Protein AF-A0A086MRF1-F1 (afdb_monomer_lite)

Secondary structure (DSSP, 8-state):
--HHHHHHHHHHHHH---HHHHHHHHHHHT--S-PPPPP--HHHHHHHHHHHHHHHS--TTSPPP--TT-BTTEEEEEEETTEEEEEE-GGGHHHHHHHHS-EEETTEEESSTT-EEEEETTEEEEEEEE-TT-S-EEEE---HHHHHHHHHHHHHTT-EE-S----SS-SS----STT------------S--------------PPPPPPPPGGGG-PPPS---PPP-PPPPPPPPPP---

Radius of gyration: 26.26 Å; chains: 1; bounding box: 92×67×57 Å

Structure (mmCIF, N/CA/C/O backbone):
data_AF-A0A086MRF1-F1
#
_entry.id   AF-A0A086MRF1-F1
#
loop_
_atom_site.group_PDB
_atom_site.id
_atom_site.type_symbol
_atom_site.label_atom_id
_atom_site.label_alt_id
_atom_site.label_comp_id
_atom_site.label_asym_id
_atom_site.label_entity_id
_atom_site.label_seq_id
_atom_site.pdbx_PDB_ins_code
_atom_site.Cartn_x
_atom_site.Cartn_y
_atom_site.Cartn_z
_atom_site.occupancy
_atom_site.B_iso_or_equiv
_atom_site.auth_seq_id
_atom_site.auth_comp_id
_atom_site.auth_asym_id
_atom_site.auth_atom_id
_atom_site.pdbx_PDB_model_num
ATOM 1 N N . MET A 1 1 ? 5.159 -3.705 -35.784 1.00 50.19 1 MET A N 1
ATOM 2 C CA . MET A 1 1 ? 5.068 -3.462 -34.325 1.00 50.19 1 MET A CA 1
ATOM 3 C C . MET A 1 1 ? 6.434 -3.720 -33.701 1.00 50.19 1 MET A C 1
ATOM 5 O O . MET A 1 1 ? 6.966 -4.801 -33.918 1.00 50.19 1 MET A O 1
ATOM 9 N N . SER A 1 2 ? 7.038 -2.737 -33.018 1.00 63.25 2 SER A N 1
ATOM 10 C CA . SER A 1 2 ? 8.351 -2.918 -32.364 1.00 63.25 2 SER A CA 1
ATOM 11 C C . SER A 1 2 ? 8.253 -3.966 -31.247 1.00 63.25 2 SER A C 1
ATOM 13 O O . SER A 1 2 ? 7.239 -4.004 -30.546 1.00 63.25 2 SER A O 1
ATOM 15 N N . ARG A 1 3 ? 9.287 -4.803 -31.071 1.00 60.09 3 ARG A N 1
ATOM 16 C CA . ARG A 1 3 ? 9.350 -5.840 -30.019 1.00 60.09 3 ARG A CA 1
ATOM 17 C C . ARG A 1 3 ? 9.116 -5.258 -28.622 1.00 60.09 3 ARG A C 1
ATOM 19 O O . ARG A 1 3 ? 8.377 -5.858 -27.847 1.00 60.09 3 ARG A O 1
ATOM 26 N N . ASP A 1 4 ? 9.620 -4.052 -28.365 1.00 63.97 4 ASP A N 1
ATOM 27 C CA . ASP A 1 4 ? 9.434 -3.338 -27.094 1.00 63.97 4 ASP A CA 1
ATOM 28 C C . ASP A 1 4 ? 7.955 -3.069 -26.796 1.00 63.97 4 ASP A C 1
ATOM 30 O O . ASP A 1 4 ? 7.505 -3.161 -25.655 1.00 63.97 4 ASP A O 1
ATOM 34 N N . SER A 1 5 ? 7.154 -2.809 -27.835 1.00 76.81 5 SER A N 1
ATOM 35 C CA . SER A 1 5 ? 5.724 -2.553 -27.669 1.00 76.81 5 SER A CA 1
ATOM 36 C C . SER A 1 5 ? 4.969 -3.789 -27.184 1.00 76.81 5 SER A C 1
ATOM 38 O O . SER A 1 5 ? 3.979 -3.625 -26.477 1.00 76.81 5 SER A O 1
ATOM 40 N N . ASN A 1 6 ? 5.408 -5.000 -27.544 1.00 85.12 6 ASN A N 1
ATOM 41 C CA . ASN A 1 6 ? 4.728 -6.226 -27.129 1.00 85.12 6 ASN A CA 1
ATOM 42 C C . ASN A 1 6 ? 5.042 -6.567 -25.665 1.00 85.12 6 ASN A C 1
ATOM 44 O O . ASN A 1 6 ? 4.135 -6.841 -24.890 1.00 85.12 6 ASN A O 1
ATOM 48 N N . THR A 1 7 ? 6.305 -6.440 -25.246 1.00 85.19 7 THR A N 1
ATOM 49 C CA . THR A 1 7 ? 6.703 -6.659 -23.845 1.00 85.19 7 THR A CA 1
ATOM 50 C C . THR A 1 7 ? 5.975 -5.705 -22.887 1.00 85.19 7 THR A C 1
ATOM 52 O O . THR A 1 7 ? 5.463 -6.126 -21.851 1.00 85.19 7 THR A O 1
ATOM 55 N N . ILE A 1 8 ? 5.865 -4.425 -23.259 1.00 87.12 8 ILE A N 1
ATOM 56 C CA . ILE A 1 8 ? 5.137 -3.419 -22.471 1.00 87.12 8 ILE A CA 1
ATOM 57 C C . ILE A 1 8 ? 3.650 -3.778 -22.357 1.00 87.12 8 ILE A C 1
ATOM 59 O O . ILE A 1 8 ? 3.074 -3.635 -21.280 1.00 87.12 8 ILE A O 1
ATOM 63 N N . LEU A 1 9 ? 3.032 -4.247 -23.449 1.00 87.88 9 LEU A N 1
ATOM 64 C CA . LEU A 1 9 ? 1.627 -4.668 -23.450 1.00 87.88 9 LEU A CA 1
ATOM 65 C C . LEU A 1 9 ? 1.402 -5.903 -22.577 1.00 87.88 9 LEU A C 1
ATOM 67 O O . LEU A 1 9 ? 0.464 -5.905 -21.789 1.00 87.88 9 LEU A O 1
ATOM 71 N N . LEU A 1 10 ? 2.276 -6.908 -22.666 1.00 86.69 10 LEU A N 1
ATOM 72 C CA . LEU A 1 10 ? 2.186 -8.117 -21.844 1.00 86.69 10 LEU A CA 1
ATOM 73 C C . LEU A 1 10 ? 2.274 -7.790 -20.353 1.00 86.69 10 LEU A C 1
ATOM 75 O O . LEU A 1 10 ? 1.453 -8.262 -19.571 1.00 86.69 10 LEU A O 1
ATOM 79 N N . ARG A 1 11 ? 3.224 -6.934 -19.955 1.00 87.44 11 ARG A N 1
ATOM 80 C CA . ARG A 1 11 ? 3.323 -6.487 -18.561 1.00 87.44 11 ARG A CA 1
ATOM 81 C C . ARG A 1 11 ? 2.070 -5.736 -18.130 1.00 87.44 11 ARG A C 1
ATOM 83 O O . ARG A 1 11 ? 1.531 -6.053 -17.081 1.00 87.44 11 ARG A O 1
ATOM 90 N N . GLN A 1 12 ? 1.588 -4.797 -18.944 1.00 88.88 12 GLN A N 1
ATOM 91 C CA . GLN A 1 12 ? 0.358 -4.058 -18.659 1.00 88.88 12 GLN A CA 1
ATOM 92 C C . GLN A 1 12 ? -0.846 -4.992 -18.467 1.00 88.88 12 GLN A C 1
ATOM 94 O O . GLN A 1 12 ? -1.629 -4.787 -17.546 1.00 88.88 12 GLN A O 1
ATOM 99 N N . GLN A 1 13 ? -0.996 -6.009 -19.316 1.00 87.25 13 GLN A N 1
ATOM 100 C CA . GLN A 1 13 ? -2.080 -6.990 -19.202 1.00 87.25 13 GLN A CA 1
ATOM 101 C C . GLN A 1 13 ? -1.943 -7.855 -17.945 1.00 87.25 13 GLN A C 1
ATOM 103 O O . GLN A 1 13 ? -2.946 -8.169 -17.315 1.00 87.25 13 GLN A O 1
ATOM 108 N N . TYR A 1 14 ? -0.713 -8.209 -17.569 1.00 85.19 14 TYR A N 1
ATOM 109 C CA . TYR A 1 14 ? -0.439 -9.037 -16.398 1.00 85.19 14 TYR A CA 1
ATOM 110 C C . TYR A 1 14 ? -0.596 -8.278 -15.071 1.00 85.19 14 TYR A C 1
ATOM 112 O O . TYR A 1 14 ? -1.163 -8.808 -14.123 1.00 85.19 14 TYR A O 1
ATOM 120 N N . THR A 1 15 ? -0.095 -7.041 -14.987 1.00 85.88 15 THR A N 1
ATOM 121 C CA . THR A 1 15 ? -0.061 -6.265 -13.735 1.00 85.88 15 THR A CA 1
ATOM 122 C C . THR A 1 15 ? -1.203 -5.263 -13.598 1.00 85.88 15 THR A C 1
ATOM 124 O O . THR A 1 15 ? -1.436 -4.760 -12.502 1.00 85.88 15 THR A O 1
ATOM 127 N N . GLY A 1 16 ? -1.895 -4.919 -14.687 1.00 84.69 16 GLY A N 1
ATOM 128 C CA . GLY A 1 16 ? -2.918 -3.867 -14.708 1.00 84.69 16 GLY A CA 1
ATOM 129 C C . GLY A 1 16 ? -2.360 -2.440 -14.602 1.00 84.69 16 GLY A C 1
ATOM 130 O O . GLY A 1 16 ? -3.120 -1.487 -14.427 1.00 84.69 16 GLY A O 1
ATOM 131 N N . GLU A 1 17 ? -1.037 -2.251 -14.685 1.00 87.75 17 GLU A N 1
ATOM 132 C CA . GLU A 1 17 ? -0.431 -0.922 -14.552 1.00 87.75 17 GLU A CA 1
ATOM 133 C C . GLU A 1 17 ? -0.563 -0.057 -15.819 1.00 87.75 17 GLU A C 1
ATOM 135 O O . GLU A 1 17 ? -0.685 -0.576 -16.931 1.00 87.75 17 GLU A O 1
ATOM 140 N N . PRO A 1 18 ? -0.472 1.282 -15.711 1.00 87.62 18 PRO A N 1
ATOM 141 C CA . PRO A 1 18 ? -0.469 2.150 -16.884 1.00 87.62 18 PRO A CA 1
ATOM 142 C C . PRO A 1 18 ? 0.715 1.866 -17.820 1.00 87.62 18 PRO A C 1
ATOM 144 O O . PRO A 1 18 ? 1.853 1.728 -17.371 1.00 87.62 18 PRO A O 1
ATOM 147 N N . ARG A 1 19 ? 0.490 1.915 -19.141 1.00 88.69 19 ARG A N 1
ATOM 148 C CA . ARG A 1 19 ? 1.527 1.689 -20.173 1.00 88.69 19 ARG A CA 1
ATOM 149 C C . ARG A 1 19 ? 2.820 2.482 -19.938 1.00 88.69 19 ARG A C 1
ATOM 151 O O . ARG A 1 19 ? 3.913 1.967 -20.155 1.00 88.69 19 ARG A O 1
ATOM 158 N N . GLN A 1 20 ? 2.706 3.737 -19.499 1.00 88.31 20 GLN A N 1
ATOM 159 C CA . GLN A 1 20 ? 3.862 4.594 -19.210 1.00 88.31 20 GLN A CA 1
ATOM 160 C C . GLN A 1 20 ? 4.711 4.060 -18.047 1.00 88.31 20 GLN A C 1
ATOM 162 O O . GLN A 1 20 ? 5.934 4.171 -18.091 1.00 88.31 20 GLN A O 1
ATOM 167 N N . ALA A 1 21 ? 4.082 3.460 -17.033 1.00 87.00 21 ALA A N 1
ATOM 168 C CA . ALA A 1 21 ? 4.778 2.843 -15.910 1.00 87.00 21 ALA A CA 1
ATOM 169 C C . ALA A 1 21 ? 5.519 1.573 -16.346 1.00 87.00 21 ALA A C 1
ATOM 171 O O . ALA A 1 21 ? 6.703 1.437 -16.041 1.00 87.00 21 ALA A O 1
ATOM 172 N N . ALA A 1 22 ? 4.871 0.726 -17.153 1.00 87.12 22 ALA A N 1
ATOM 173 C CA . ALA A 1 22 ? 5.497 -0.458 -17.741 1.00 87.12 22 ALA A CA 1
ATOM 174 C C . ALA A 1 22 ? 6.704 -0.092 -18.616 1.00 87.12 22 ALA A C 1
ATOM 176 O O . ALA A 1 22 ? 7.776 -0.680 -18.491 1.00 87.12 22 ALA A O 1
ATOM 177 N N . HIS A 1 23 ? 6.571 0.933 -19.459 1.00 88.75 23 HIS A N 1
ATOM 178 C CA . HIS A 1 23 ? 7.683 1.434 -20.263 1.00 88.75 23 HIS A CA 1
ATOM 179 C C . HIS A 1 23 ? 8.831 1.982 -19.398 1.00 88.75 23 HIS A C 1
ATOM 181 O O . HIS A 1 23 ? 9.985 1.607 -19.600 1.00 88.75 23 HIS A O 1
ATOM 187 N N . ALA A 1 24 ? 8.522 2.822 -18.402 1.00 86.19 24 ALA A N 1
ATOM 188 C CA . ALA A 1 24 ? 9.524 3.378 -17.493 1.00 86.19 24 ALA A CA 1
ATOM 189 C C . ALA A 1 24 ? 10.258 2.289 -16.695 1.00 86.19 24 ALA A C 1
ATOM 191 O O . ALA A 1 24 ? 11.453 2.426 -16.437 1.00 86.19 24 ALA A O 1
ATOM 192 N N . PHE A 1 25 ? 9.567 1.201 -16.339 1.00 86.44 25 PHE A N 1
ATOM 193 C CA . PHE A 1 25 ? 10.164 0.040 -15.688 1.00 86.44 25 PHE A CA 1
ATOM 194 C C . PHE A 1 25 ? 11.256 -0.601 -16.560 1.00 86.44 25 PHE A C 1
ATOM 196 O O . PHE A 1 25 ? 12.402 -0.721 -16.121 1.00 86.44 25 PHE A O 1
ATOM 203 N N . TYR A 1 26 ? 10.927 -0.954 -17.809 1.00 87.06 26 TYR A N 1
ATOM 204 C CA . TYR A 1 26 ? 11.878 -1.575 -18.740 1.00 87.06 26 TYR A CA 1
ATOM 205 C C . T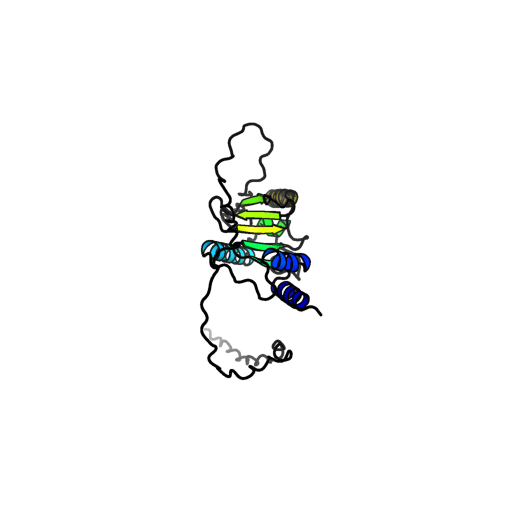YR A 1 26 ? 13.070 -0.656 -19.033 1.00 87.06 26 TYR A C 1
ATOM 207 O O . TYR A 1 26 ? 14.223 -1.088 -18.948 1.00 87.06 26 TYR A O 1
ATOM 215 N N . GLN A 1 27 ? 12.808 0.636 -19.261 1.00 86.69 27 GLN A N 1
ATOM 216 C CA . GLN A 1 27 ? 13.858 1.634 -19.473 1.00 86.69 27 GLN A CA 1
ATOM 217 C C . GLN A 1 27 ? 14.804 1.762 -18.275 1.00 86.69 27 GLN A C 1
ATOM 219 O O . GLN A 1 27 ? 16.021 1.747 -18.448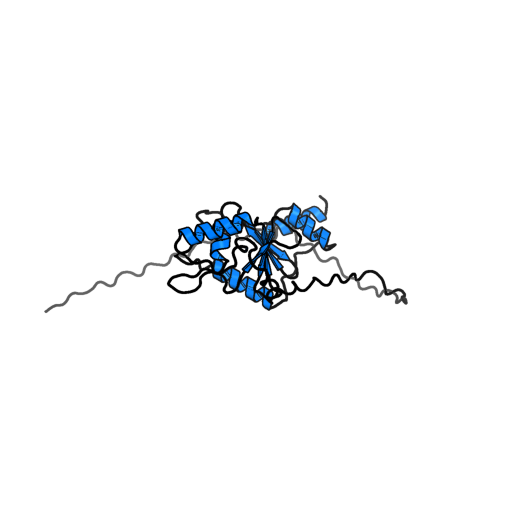 1.00 86.69 27 GLN A O 1
ATOM 224 N N . ALA A 1 28 ? 14.269 1.853 -17.053 1.00 83.88 28 ALA A N 1
ATOM 225 C CA . ALA A 1 28 ? 15.077 2.028 -15.846 1.00 83.88 28 ALA A CA 1
ATOM 226 C C . ALA A 1 28 ? 15.987 0.826 -15.540 1.00 83.88 28 ALA A C 1
ATOM 228 O O . ALA A 1 28 ? 16.946 0.966 -14.779 1.00 83.88 28 ALA A O 1
ATOM 229 N N . ARG A 1 29 ? 15.687 -0.348 -16.108 1.00 81.62 29 ARG A N 1
ATOM 230 C CA . ARG A 1 29 ? 16.430 -1.594 -15.873 1.00 81.62 29 ARG A CA 1
ATOM 231 C C . ARG A 1 29 ? 17.224 -2.082 -17.076 1.00 81.62 29 ARG A C 1
ATOM 233 O O . ARG A 1 29 ? 17.886 -3.107 -16.962 1.00 81.62 29 ARG A O 1
ATOM 240 N N . GLY A 1 30 ? 17.188 -1.356 -18.196 1.00 82.75 30 GLY A N 1
ATOM 241 C CA . GLY A 1 30 ? 17.829 -1.797 -19.437 1.00 82.75 30 GLY A CA 1
ATOM 242 C C . GLY A 1 30 ? 17.314 -3.162 -19.903 1.00 82.75 30 GLY A C 1
ATOM 243 O O . GLY A 1 30 ? 18.056 -3.928 -20.511 1.00 82.75 30 GLY A O 1
ATOM 244 N N . LEU A 1 31 ? 16.065 -3.489 -19.556 1.00 80.19 31 LEU A N 1
ATOM 245 C CA . LEU A 1 31 ? 15.411 -4.738 -19.921 1.00 80.19 31 LEU A CA 1
ATOM 246 C C . LEU A 1 31 ? 14.597 -4.506 -21.192 1.00 80.19 31 LEU A C 1
ATOM 248 O O . LEU A 1 31 ? 13.874 -3.520 -21.296 1.00 80.19 31 LEU A O 1
ATOM 252 N N . TYR A 1 32 ? 14.678 -5.442 -22.132 1.00 72.12 32 TYR A N 1
ATOM 253 C CA . TYR A 1 32 ? 13.954 -5.373 -23.409 1.00 72.12 32 TYR A CA 1
ATOM 254 C C . TYR A 1 32 ? 12.863 -6.458 -23.524 1.00 72.12 32 TYR A C 1
ATOM 256 O O . TYR A 1 32 ? 11.987 -6.398 -24.388 1.00 72.12 32 TYR A O 1
ATOM 264 N N . PHE A 1 33 ? 12.897 -7.465 -22.643 1.00 71.25 33 PHE A N 1
ATOM 265 C CA . PHE A 1 33 ? 11.962 -8.590 -22.607 1.00 71.25 33 PHE A CA 1
ATOM 266 C C . PHE A 1 33 ? 11.867 -9.196 -21.196 1.00 71.25 33 PHE A C 1
ATOM 268 O O . PHE A 1 33 ? 12.757 -8.990 -20.372 1.00 71.25 33 PHE A O 1
ATOM 275 N N . GLY A 1 34 ? 10.805 -9.970 -20.948 1.00 69.19 34 GLY A N 1
ATOM 276 C CA . GLY A 1 34 ? 10.618 -10.773 -19.732 1.00 69.19 34 GLY A CA 1
ATOM 277 C C . GLY A 1 34 ? 9.614 -10.193 -18.732 1.00 69.19 34 GLY A C 1
ATOM 278 O O . GLY A 1 34 ? 9.465 -8.974 -18.614 1.00 69.19 34 GLY A O 1
ATOM 279 N N . LEU A 1 35 ? 8.916 -11.084 -18.021 1.00 69.56 35 LEU A N 1
ATOM 280 C CA . LEU A 1 35 ? 8.167 -10.733 -16.814 1.00 69.56 35 LEU A CA 1
ATOM 281 C C . LEU A 1 35 ? 9.155 -10.469 -15.672 1.00 69.56 35 LEU A C 1
ATOM 283 O O . LEU A 1 35 ? 10.278 -10.973 -15.675 1.00 69.56 35 LEU A O 1
ATOM 287 N N . VAL A 1 36 ? 8.749 -9.635 -14.722 1.00 69.81 36 VAL A N 1
ATOM 288 C CA . VAL A 1 36 ? 9.597 -9.285 -13.579 1.00 69.81 36 VAL A CA 1
ATOM 289 C C . VAL A 1 36 ? 9.686 -10.484 -12.648 1.00 69.81 36 VAL A C 1
ATOM 291 O O . VAL A 1 36 ? 8.645 -11.077 -12.376 1.00 69.81 36 VAL A O 1
ATOM 294 N N . PRO A 1 37 ? 10.892 -10.859 -12.189 1.00 68.25 37 PRO A N 1
ATOM 295 C CA . PRO A 1 37 ? 11.016 -11.903 -11.188 1.00 68.25 37 PRO A CA 1
ATOM 296 C C . PRO A 1 37 ? 10.308 -11.458 -9.909 1.00 68.25 37 PRO A C 1
ATOM 298 O O . PRO A 1 37 ? 10.457 -10.308 -9.490 1.00 68.25 37 PRO A O 1
ATOM 301 N N . ASP A 1 38 ? 9.566 -12.373 -9.295 1.00 76.25 38 ASP A N 1
ATOM 302 C CA . ASP A 1 38 ? 9.039 -12.148 -7.956 1.00 76.25 38 ASP A CA 1
ATOM 303 C C . ASP A 1 38 ? 10.185 -11.889 -6.975 1.00 76.25 38 ASP A C 1
ATOM 305 O O . ASP A 1 38 ? 11.328 -12.329 -7.164 1.00 76.25 38 ASP A O 1
ATOM 309 N N . THR A 1 39 ? 9.879 -11.155 -5.910 1.00 83.19 39 THR A N 1
ATOM 310 C CA . THR A 1 39 ? 10.861 -10.878 -4.869 1.00 83.19 39 THR A CA 1
ATOM 311 C C . THR A 1 39 ? 11.310 -12.173 -4.188 1.00 83.19 39 THR A C 1
ATOM 313 O O . THR A 1 39 ? 10.502 -13.031 -3.826 1.00 83.19 39 THR A O 1
ATOM 316 N N . THR A 1 40 ? 12.619 -12.323 -3.989 1.00 85.69 40 THR A N 1
ATOM 317 C CA . THR A 1 40 ? 13.195 -13.425 -3.201 1.00 85.69 40 THR A CA 1
ATOM 318 C C . THR A 1 40 ? 13.410 -13.043 -1.735 1.00 85.69 40 THR A C 1
ATOM 320 O O . THR A 1 40 ? 13.903 -13.863 -0.964 1.00 85.69 40 THR A O 1
ATOM 323 N N . ASP A 1 41 ? 13.106 -11.800 -1.342 1.00 89.94 41 ASP A N 1
ATOM 324 C CA . ASP A 1 41 ? 13.239 -11.355 0.046 1.00 89.94 41 ASP A CA 1
ATOM 325 C C . ASP A 1 41 ? 12.083 -11.923 0.892 1.00 89.94 41 ASP A C 1
ATOM 327 O O . ASP A 1 41 ? 10.925 -11.551 0.671 1.00 89.94 41 ASP A O 1
ATOM 331 N N . PRO A 1 42 ? 12.355 -12.783 1.894 1.00 91.25 42 PRO A N 1
ATOM 332 C CA . PRO A 1 42 ? 11.306 -13.359 2.732 1.00 91.25 42 PRO A CA 1
ATOM 333 C C . PRO A 1 42 ? 10.523 -12.295 3.513 1.00 91.25 42 PRO A C 1
ATOM 335 O O . PRO A 1 42 ? 9.336 -12.479 3.788 1.00 91.25 42 PRO A O 1
ATOM 338 N N . ALA A 1 43 ? 11.153 -11.166 3.866 1.00 91.00 43 ALA A N 1
ATOM 339 C CA . ALA A 1 43 ? 10.462 -10.085 4.564 1.00 91.00 43 ALA A CA 1
ATOM 340 C C . ALA A 1 43 ? 9.424 -9.403 3.661 1.00 91.00 43 ALA A C 1
ATOM 342 O O . ALA A 1 43 ? 8.344 -9.037 4.131 1.00 91.00 43 ALA A O 1
ATOM 343 N N . GLN A 1 44 ? 9.742 -9.259 2.373 1.00 93.06 44 GLN A N 1
ATOM 344 C CA . GLN A 1 44 ? 8.837 -8.704 1.375 1.00 93.06 44 GLN A CA 1
ATOM 345 C C . GLN A 1 44 ? 7.697 -9.684 1.073 1.00 93.06 44 GLN A C 1
ATOM 347 O O . GLN A 1 44 ? 6.537 -9.290 1.154 1.00 93.06 44 GLN A O 1
ATOM 352 N N . GLN A 1 45 ? 7.994 -10.969 0.864 1.00 92.62 45 GLN A N 1
ATOM 353 C CA . GLN A 1 45 ? 6.970 -12.006 0.666 1.00 92.62 45 GLN A CA 1
ATOM 354 C C . GLN A 1 45 ? 5.975 -12.076 1.836 1.00 92.62 45 GLN A C 1
ATOM 356 O O . GLN A 1 45 ? 4.765 -12.181 1.630 1.00 92.62 45 GLN A O 1
ATOM 361 N N . LEU A 1 46 ? 6.462 -11.964 3.079 1.00 93.88 46 LEU A N 1
ATOM 362 C CA . LEU A 1 46 ? 5.597 -11.930 4.259 1.00 93.88 46 LEU A CA 1
ATOM 363 C C . LEU A 1 46 ? 4.700 -10.684 4.275 1.00 93.88 46 LEU A C 1
ATOM 365 O O . LEU A 1 46 ? 3.517 -10.789 4.599 1.00 93.88 46 LEU A O 1
ATOM 369 N N . LEU A 1 47 ? 5.242 -9.511 3.930 1.00 94.12 47 LEU A N 1
ATOM 370 C CA . LEU A 1 47 ? 4.463 -8.274 3.841 1.00 94.12 47 LEU A CA 1
ATOM 371 C C . LEU A 1 47 ? 3.352 -8.385 2.787 1.00 94.12 47 LEU A C 1
ATOM 373 O O . LEU A 1 47 ? 2.221 -7.979 3.048 1.00 94.12 47 LEU A O 1
ATOM 377 N N . GLU A 1 48 ? 3.654 -8.972 1.631 1.00 93.75 48 GLU A N 1
ATOM 378 C CA . GLU A 1 48 ? 2.690 -9.198 0.551 1.00 93.75 48 GLU A CA 1
ATOM 379 C C . GLU A 1 48 ? 1.604 -10.204 0.953 1.00 93.75 48 GLU A C 1
ATOM 381 O O . GLU A 1 48 ? 0.417 -9.946 0.751 1.00 93.75 48 GLU A O 1
ATOM 386 N N . ALA A 1 49 ? 1.976 -11.303 1.615 1.00 94.31 49 ALA A N 1
ATOM 387 C CA . ALA A 1 49 ? 1.014 -12.273 2.136 1.00 94.31 49 ALA A CA 1
ATOM 388 C C . ALA A 1 49 ? 0.069 -11.647 3.178 1.00 94.31 49 ALA A C 1
ATOM 390 O O . ALA A 1 49 ? -1.141 -11.893 3.161 1.00 94.31 49 ALA A O 1
ATOM 391 N N . VAL A 1 50 ? 0.605 -10.807 4.073 1.00 95.19 50 VAL A N 1
ATOM 392 C CA . VAL A 1 50 ? -0.200 -10.067 5.055 1.00 95.19 50 VAL A CA 1
ATOM 393 C C . VAL A 1 50 ? -1.118 -9.067 4.356 1.00 95.19 50 VAL A C 1
ATOM 395 O O . VAL A 1 50 ? -2.296 -9.015 4.696 1.00 95.19 50 VAL A O 1
ATOM 398 N N . LEU A 1 51 ? -0.632 -8.343 3.343 1.00 94.94 51 LEU A N 1
ATOM 399 C CA . LEU A 1 51 ? -1.454 -7.438 2.538 1.00 94.94 51 LEU A CA 1
ATOM 400 C C . LEU A 1 51 ? -2.643 -8.168 1.906 1.00 94.94 51 LEU A C 1
ATOM 402 O O . LEU A 1 51 ? -3.783 -7.739 2.086 1.00 94.94 51 LEU A O 1
ATOM 406 N N . VAL A 1 52 ? -2.400 -9.286 1.216 1.00 94.06 52 VAL A N 1
ATOM 407 C CA . VAL A 1 52 ? -3.467 -10.084 0.591 1.00 94.06 52 VAL A CA 1
ATOM 408 C C . VAL A 1 52 ? -4.469 -10.557 1.641 1.00 94.06 52 VAL A C 1
ATOM 410 O O . VAL A 1 52 ? -5.676 -10.426 1.443 1.00 94.06 52 VAL A O 1
ATOM 413 N N . ARG A 1 53 ? -3.993 -11.047 2.793 1.00 94.19 53 ARG A N 1
ATOM 414 C CA . ARG A 1 53 ? -4.867 -11.481 3.891 1.00 94.19 53 ARG A CA 1
ATOM 415 C C . ARG A 1 53 ? -5.727 -10.338 4.434 1.00 94.19 53 ARG A C 1
ATOM 417 O O . ARG A 1 53 ? -6.915 -10.554 4.664 1.00 94.19 53 ARG A O 1
ATOM 424 N N . THR A 1 54 ? -5.145 -9.159 4.640 1.00 93.06 54 THR A N 1
ATOM 425 C CA . THR A 1 54 ? -5.847 -7.964 5.130 1.00 93.06 54 THR A CA 1
ATOM 426 C C . THR A 1 54 ? -6.918 -7.507 4.141 1.00 93.06 54 THR A C 1
ATOM 428 O O . THR A 1 54 ? -8.039 -7.209 4.545 1.00 93.06 54 THR A O 1
ATOM 431 N N . LEU A 1 55 ? -6.616 -7.511 2.841 1.00 91.81 55 LEU A N 1
ATOM 432 C CA . LEU A 1 55 ? -7.572 -7.120 1.803 1.00 91.81 55 LEU A CA 1
ATOM 433 C C . LEU A 1 55 ? -8.693 -8.154 1.605 1.00 91.81 55 LEU A C 1
ATOM 435 O O . LEU A 1 55 ? -9.845 -7.776 1.392 1.00 91.81 55 LEU A O 1
ATOM 439 N N . ALA A 1 56 ? -8.377 -9.447 1.729 1.00 90.69 56 ALA A N 1
ATOM 440 C CA . ALA A 1 56 ? -9.338 -10.544 1.601 1.00 90.69 56 ALA A CA 1
ATOM 441 C C . ALA A 1 56 ? -10.285 -10.686 2.803 1.00 90.69 56 ALA A C 1
ATOM 443 O O . ALA A 1 56 ? -11.327 -11.331 2.693 1.00 90.69 56 ALA A O 1
ATOM 444 N N . ARG A 1 57 ? -9.929 -10.114 3.957 1.00 88.25 57 ARG A N 1
ATOM 445 C CA . ARG A 1 57 ? -10.720 -10.178 5.194 1.00 88.25 57 ARG A CA 1
ATOM 446 C C . ARG A 1 57 ? -10.988 -8.766 5.715 1.00 88.25 57 ARG A C 1
ATOM 448 O O . ARG A 1 57 ? -10.403 -8.376 6.727 1.00 88.25 57 ARG A O 1
ATOM 455 N N . PRO A 1 58 ? -11.841 -7.990 5.023 1.00 83.12 58 PRO A N 1
ATOM 456 C CA . PRO A 1 58 ? -12.142 -6.631 5.441 1.00 83.12 58 PRO A CA 1
ATOM 457 C C . PRO A 1 58 ? -12.782 -6.631 6.833 1.00 83.12 58 PRO A C 1
ATOM 459 O O . PRO A 1 58 ? -13.649 -7.451 7.135 1.00 83.12 58 PRO A O 1
ATOM 462 N N . HIS A 1 59 ? -12.346 -5.700 7.678 1.00 87.25 59 HIS A N 1
ATOM 463 C CA . HIS A 1 59 ? -12.910 -5.527 9.011 1.00 87.25 59 HIS A CA 1
ATOM 464 C C . HIS A 1 59 ? -14.312 -4.898 8.913 1.00 87.25 59 HIS A C 1
ATOM 466 O O . HIS A 1 59 ? -14.457 -3.917 8.185 1.00 87.25 59 HIS A O 1
ATOM 472 N N . PRO A 1 60 ? -15.330 -5.386 9.648 1.00 86.56 60 PRO A N 1
ATOM 473 C CA . PRO A 1 60 ? -16.715 -4.922 9.501 1.00 86.56 60 PRO A CA 1
ATOM 474 C C . PRO A 1 60 ? -16.911 -3.440 9.850 1.00 86.56 60 PRO A C 1
ATOM 476 O O . PRO A 1 60 ? -17.772 -2.787 9.273 1.00 86.56 60 PRO A O 1
ATOM 479 N N . GLN A 1 61 ? -16.100 -2.900 10.764 1.00 86.88 61 GLN A N 1
ATOM 480 C CA . GLN A 1 61 ? -16.149 -1.480 11.140 1.00 86.88 61 GLN A CA 1
ATOM 481 C C . GLN A 1 61 ? -15.466 -0.551 10.122 1.00 86.88 61 GLN A C 1
ATOM 483 O O . GLN A 1 61 ? -15.642 0.660 10.194 1.00 86.88 61 GLN A O 1
ATOM 488 N N . ILE A 1 62 ? -14.687 -1.090 9.175 1.00 84.06 62 ILE A N 1
ATOM 489 C CA . ILE A 1 62 ? -14.031 -0.291 8.135 1.00 84.06 62 ILE A CA 1
ATOM 490 C C . ILE A 1 62 ? -14.904 -0.340 6.873 1.00 84.06 62 ILE A C 1
ATOM 492 O O . ILE A 1 62 ? -15.099 -1.429 6.322 1.00 84.06 62 ILE A O 1
ATOM 496 N N . PRO A 1 63 ? -15.406 0.808 6.378 1.00 73.19 63 PRO A N 1
ATOM 497 C CA . PRO A 1 63 ? -16.330 0.851 5.249 1.00 73.19 63 PRO A CA 1
ATOM 498 C C . PRO A 1 63 ? -15.858 0.057 4.024 1.00 73.19 63 PRO A C 1
ATOM 500 O O . PRO A 1 63 ? -14.680 0.064 3.644 1.00 73.19 63 PRO A O 1
ATOM 503 N N . ALA A 1 64 ? -16.796 -0.660 3.398 1.00 68.56 64 ALA A N 1
ATOM 504 C CA . ALA A 1 64 ? -16.504 -1.505 2.250 1.00 68.56 64 ALA A CA 1
ATOM 505 C C . ALA A 1 64 ? -16.391 -0.729 0.929 1.00 68.56 64 ALA A C 1
ATOM 507 O O . ALA A 1 64 ? -16.937 0.361 0.778 1.00 68.56 64 ALA A O 1
ATOM 508 N N . HIS A 1 65 ? -15.683 -1.304 -0.049 1.00 67.56 65 HIS A N 1
ATOM 509 C CA . HIS A 1 65 ? -15.708 -0.802 -1.425 1.00 67.56 65 HIS A CA 1
ATOM 510 C C . HIS A 1 65 ? -17.043 -1.165 -2.075 1.00 67.56 65 HIS A C 1
ATOM 512 O O . HIS A 1 65 ? -17.461 -2.317 -2.000 1.00 67.56 65 HIS A O 1
ATOM 518 N N . ALA A 1 66 ? -17.683 -0.195 -2.726 1.00 58.59 66 ALA A N 1
ATOM 519 C CA . ALA A 1 66 ? -18.964 -0.392 -3.401 1.00 58.59 66 ALA A CA 1
ATOM 520 C C . ALA A 1 66 ? -18.837 -0.730 -4.902 1.00 58.59 66 ALA A C 1
ATOM 522 O O . ALA A 1 66 ? -19.852 -0.946 -5.554 1.00 58.59 66 ALA A O 1
ATOM 523 N N . ALA A 1 67 ? -17.629 -0.760 -5.479 1.00 59.88 67 ALA A N 1
ATOM 524 C CA . ALA A 1 67 ? -17.478 -0.955 -6.921 1.00 59.88 67 ALA A CA 1
ATOM 525 C C . ALA A 1 67 ? -17.352 -2.430 -7.312 1.00 59.88 67 ALA A C 1
ATOM 527 O O . ALA A 1 67 ? -16.450 -3.130 -6.849 1.00 59.88 67 ALA A O 1
ATOM 528 N N . ALA A 1 68 ? -18.229 -2.847 -8.225 1.00 58.03 68 ALA A N 1
ATOM 529 C CA . ALA A 1 68 ? -18.339 -4.207 -8.743 1.00 58.03 68 ALA A CA 1
ATOM 530 C C . ALA A 1 68 ? -17.123 -4.673 -9.573 1.00 58.03 68 ALA A C 1
ATOM 532 O O . ALA A 1 68 ? -16.942 -5.874 -9.748 1.00 58.03 68 ALA A O 1
ATOM 533 N N . ASP A 1 69 ? -16.251 -3.754 -10.007 1.00 70.06 69 ASP A N 1
ATOM 534 C CA . ASP A 1 69 ? -15.261 -4.033 -11.060 1.00 70.06 69 ASP A CA 1
ATOM 535 C C . ASP A 1 69 ? -13.795 -3.912 -10.608 1.00 70.06 69 ASP A C 1
ATOM 537 O O . ASP A 1 69 ? -12.885 -3.825 -11.434 1.00 70.06 69 ASP A O 1
ATOM 541 N N . THR A 1 70 ? -13.526 -3.879 -9.297 1.00 74.81 70 THR A N 1
ATOM 542 C CA . THR A 1 70 ? -12.145 -3.809 -8.784 1.00 74.81 70 THR A CA 1
ATOM 543 C C . THR A 1 70 ? -11.862 -4.897 -7.758 1.00 74.81 70 THR A C 1
ATOM 545 O O . THR A 1 70 ? -12.595 -5.069 -6.784 1.00 74.81 70 THR A O 1
ATOM 548 N N . PHE A 1 71 ? -10.744 -5.604 -7.927 1.00 81.50 71 PHE A N 1
ATOM 549 C CA . PHE A 1 71 ? -10.255 -6.528 -6.909 1.00 81.50 71 PHE A CA 1
ATOM 550 C C . PHE A 1 71 ? -9.628 -5.722 -5.773 1.00 81.50 71 PHE A C 1
ATOM 552 O O . PHE A 1 71 ? -8.617 -5.047 -5.956 1.00 81.50 71 PHE A O 1
ATOM 559 N N . PHE A 1 72 ? -10.254 -5.759 -4.596 1.00 86.19 72 PHE A N 1
ATOM 560 C CA . PHE A 1 72 ? -9.792 -5.051 -3.396 1.00 86.19 72 PHE A CA 1
ATOM 561 C C . PHE A 1 72 ? -9.579 -3.533 -3.570 1.00 86.19 72 PHE A C 1
ATOM 563 O O . PHE A 1 72 ? -8.777 -2.955 -2.847 1.00 86.19 72 PHE A O 1
ATOM 570 N N . GLY A 1 73 ? -10.266 -2.871 -4.512 1.00 87.12 73 GLY A N 1
ATOM 571 C CA . GLY A 1 73 ? -10.068 -1.435 -4.776 1.00 87.12 73 GLY A CA 1
ATOM 572 C C . GLY A 1 73 ? -8.795 -1.104 -5.569 1.00 87.12 73 GLY A C 1
ATOM 573 O O . GLY A 1 73 ? -8.428 0.068 -5.696 1.00 87.12 73 GLY A O 1
ATOM 574 N N . LEU A 1 74 ? -8.114 -2.117 -6.114 1.00 89.88 74 LEU A N 1
ATOM 575 C CA . LEU A 1 74 ? -6.921 -1.980 -6.947 1.00 89.88 74 LEU A CA 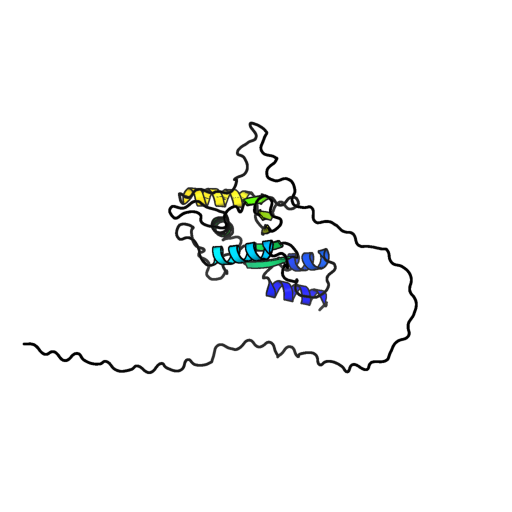1
ATOM 576 C C . LEU A 1 74 ? -7.290 -2.106 -8.433 1.00 89.88 74 LEU A C 1
ATOM 578 O O . LEU A 1 74 ? -8.078 -2.962 -8.826 1.00 89.88 74 LEU A O 1
ATOM 582 N N . ARG A 1 75 ? -6.682 -1.255 -9.266 1.00 88.94 75 ARG A N 1
ATOM 583 C CA . ARG A 1 75 ? -6.639 -1.401 -10.733 1.00 88.94 75 ARG A CA 1
ATOM 584 C C . ARG A 1 75 ? -5.566 -2.390 -11.173 1.00 88.94 75 ARG A C 1
ATOM 586 O O . ARG A 1 75 ? -5.677 -2.982 -12.238 1.00 88.94 75 ARG A O 1
ATOM 593 N N . GLY A 1 76 ? -4.520 -2.528 -10.366 1.00 88.62 76 GLY A N 1
ATOM 594 C CA . GLY A 1 76 ? -3.382 -3.368 -10.676 1.00 88.62 76 GLY A CA 1
ATOM 595 C C . GLY A 1 76 ? -2.370 -3.418 -9.543 1.00 88.62 76 GLY A C 1
ATOM 596 O O . GLY A 1 76 ? -2.423 -2.644 -8.580 1.00 88.62 76 GLY A O 1
ATOM 597 N N . VAL A 1 77 ? -1.420 -4.330 -9.686 1.00 90.31 77 VAL A N 1
ATOM 598 C CA . VAL A 1 77 ? -0.296 -4.525 -8.777 1.00 90.31 77 VAL A CA 1
ATOM 599 C C . VAL A 1 77 ? 0.921 -4.872 -9.617 1.00 90.31 77 VAL A C 1
ATOM 601 O O . VAL A 1 77 ? 0.883 -5.806 -10.413 1.00 90.31 77 VAL A O 1
ATOM 604 N N . SER A 1 78 ? 2.008 -4.132 -9.427 1.00 88.81 78 SER A N 1
ATOM 605 C CA . SER A 1 78 ? 3.253 -4.364 -10.150 1.00 88.81 78 SER A CA 1
ATOM 606 C C . SER A 1 78 ? 4.368 -4.775 -9.207 1.00 88.81 78 SER A C 1
ATOM 608 O O . SER A 1 78 ? 4.755 -3.964 -8.361 1.00 88.81 78 SER A O 1
ATOM 610 N N . PRO A 1 79 ? 4.952 -5.969 -9.383 1.00 85.88 79 PRO A N 1
ATOM 611 C CA . PRO A 1 79 ? 6.198 -6.295 -8.716 1.00 85.88 79 PRO A CA 1
ATOM 612 C C . PRO A 1 79 ? 7.341 -5.447 -9.293 1.00 85.88 79 PRO A C 1
ATOM 614 O O . PRO A 1 79 ? 7.399 -5.164 -10.502 1.00 85.88 79 PRO A O 1
ATOM 617 N N . ASP A 1 80 ? 8.242 -5.052 -8.402 1.00 81.06 80 ASP A N 1
ATOM 618 C CA . ASP A 1 80 ? 9.604 -4.589 -8.656 1.00 81.06 80 ASP A CA 1
ATOM 619 C C . ASP A 1 80 ? 10.559 -5.442 -7.786 1.00 81.06 80 ASP A C 1
ATOM 621 O O . ASP A 1 80 ? 10.108 -6.207 -6.940 1.00 81.06 80 ASP A O 1
ATOM 625 N N . LEU A 1 81 ? 11.876 -5.335 -7.986 1.00 75.44 81 LEU A N 1
ATOM 626 C CA . LEU A 1 81 ? 12.879 -6.217 -7.365 1.00 75.44 81 LEU A CA 1
ATOM 627 C C . LEU A 1 81 ? 12.738 -6.323 -5.837 1.00 75.44 81 LEU A C 1
ATOM 629 O O . LEU A 1 81 ? 12.771 -7.421 -5.286 1.00 75.44 81 LEU A O 1
ATOM 633 N N . ASP A 1 82 ? 12.547 -5.180 -5.176 1.00 81.19 82 ASP A N 1
ATOM 634 C CA . ASP A 1 82 ? 12.536 -5.074 -3.711 1.00 81.19 82 ASP A CA 1
ATOM 635 C C . ASP A 1 82 ? 11.236 -4.446 -3.170 1.00 81.19 82 ASP A C 1
ATOM 637 O O . ASP A 1 82 ? 11.165 -4.068 -2.000 1.00 81.19 82 ASP A O 1
ATOM 641 N N . THR A 1 83 ? 10.225 -4.237 -4.020 1.00 87.50 83 THR A N 1
ATOM 642 C CA . THR A 1 83 ? 8.982 -3.570 -3.614 1.00 87.50 83 THR A CA 1
ATOM 643 C C . THR A 1 83 ? 7.798 -3.994 -4.467 1.00 87.50 83 THR A C 1
ATOM 645 O O . THR A 1 83 ? 7.936 -4.307 -5.648 1.00 87.50 83 THR A O 1
ATOM 648 N N . LEU A 1 84 ? 6.614 -3.924 -3.871 1.00 91.62 84 LEU A N 1
ATOM 649 C CA . LEU A 1 84 ? 5.347 -4.078 -4.562 1.00 91.62 84 LEU A CA 1
ATOM 650 C C . LEU A 1 84 ? 4.720 -2.698 -4.781 1.00 91.62 84 LEU A C 1
ATOM 652 O O . LEU A 1 84 ? 4.492 -1.945 -3.828 1.00 91.62 84 LEU A O 1
ATOM 656 N N . VAL A 1 85 ? 4.432 -2.361 -6.037 1.00 92.06 85 VAL A N 1
ATOM 657 C CA . VAL A 1 85 ? 3.736 -1.126 -6.407 1.00 92.06 85 VAL A CA 1
ATOM 658 C C . VAL A 1 85 ? 2.243 -1.407 -6.513 1.00 92.06 85 VAL A C 1
ATOM 660 O O . VAL A 1 85 ? 1.801 -2.189 -7.353 1.00 92.06 85 VAL A O 1
ATOM 663 N N . LEU A 1 86 ? 1.452 -0.743 -5.680 1.00 93.75 86 LEU A N 1
ATOM 664 C CA . LEU A 1 86 ? -0.002 -0.801 -5.708 1.00 93.75 86 LEU A CA 1
ATOM 665 C C . LEU A 1 86 ? -0.547 0.299 -6.623 1.00 93.75 86 LEU A C 1
ATOM 667 O O . LEU A 1 86 ? -0.211 1.480 -6.464 1.00 93.75 86 LEU A O 1
ATOM 671 N N . TRP A 1 87 ? -1.430 -0.085 -7.546 1.00 91.44 87 TRP A N 1
ATOM 672 C CA . TRP A 1 87 ? -2.150 0.830 -8.430 1.00 91.44 87 TRP A CA 1
ATOM 673 C C . TRP A 1 87 ? -3.611 0.919 -7.985 1.00 91.44 87 TRP A C 1
ATOM 675 O O . TRP A 1 87 ? -4.445 0.145 -8.456 1.00 91.44 87 TRP A O 1
ATOM 685 N N . PRO A 1 88 ? -3.944 1.824 -7.050 1.00 91.00 88 PRO A N 1
ATOM 686 C CA . PRO A 1 88 ? -5.304 1.973 -6.550 1.00 91.00 88 PRO A CA 1
ATOM 687 C C . PRO A 1 88 ? -6.251 2.511 -7.623 1.00 91.00 88 PRO A C 1
ATOM 689 O O . PRO A 1 88 ? -5.854 3.276 -8.508 1.00 91.00 88 PRO A O 1
ATOM 692 N N . HIS A 1 89 ? -7.530 2.158 -7.511 1.00 89.31 89 HIS A N 1
ATOM 693 C CA . HIS A 1 89 ? -8.578 2.909 -8.188 1.00 89.31 89 HIS A CA 1
ATOM 694 C C . HIS A 1 89 ? -8.696 4.298 -7.528 1.00 89.31 89 HIS A C 1
ATOM 696 O O . HIS A 1 89 ? -8.752 4.364 -6.298 1.00 89.31 89 HIS A O 1
ATOM 702 N N . PRO A 1 90 ? -8.730 5.408 -8.292 1.00 85.56 90 PRO A N 1
ATOM 703 C CA . PRO A 1 90 ? -8.767 6.762 -7.735 1.00 85.56 90 PRO A CA 1
ATOM 704 C C . PRO A 1 90 ? -9.954 6.967 -6.786 1.00 85.56 90 PRO A C 1
ATOM 706 O O . PRO A 1 90 ? -9.784 7.568 -5.731 1.00 85.56 90 PRO A O 1
ATOM 709 N N . ASP A 1 91 ? -11.106 6.373 -7.101 1.00 87.56 91 ASP A N 1
ATOM 710 C CA . ASP A 1 91 ? -12.334 6.503 -6.302 1.00 87.56 91 ASP A CA 1
ATOM 711 C C . ASP A 1 91 ? -12.340 5.647 -5.022 1.00 87.56 91 ASP A C 1
ATOM 713 O O . ASP A 1 91 ? -13.251 5.755 -4.203 1.00 87.56 91 ASP A O 1
ATOM 717 N N . HIS A 1 92 ? -11.343 4.773 -4.842 1.00 88.12 92 HIS A N 1
ATOM 718 C CA . HIS A 1 92 ? -11.256 3.848 -3.699 1.00 88.12 92 HIS A CA 1
ATOM 719 C C . HIS A 1 92 ? -10.003 4.031 -2.863 1.00 88.12 92 HIS A C 1
ATOM 721 O O . HIS A 1 92 ? -9.733 3.256 -1.945 1.00 88.12 92 HIS A O 1
ATOM 727 N N . LEU A 1 93 ? -9.218 5.051 -3.187 1.00 90.94 93 LEU A N 1
ATOM 728 C CA . LEU A 1 93 ? -7.909 5.238 -2.606 1.00 90.94 93 LEU A CA 1
ATOM 729 C C . LEU A 1 93 ? -7.983 5.451 -1.081 1.00 90.94 93 LEU A C 1
ATOM 731 O O . LEU A 1 93 ? -7.213 4.837 -0.343 1.00 90.94 93 LEU A O 1
ATOM 735 N N . THR A 1 94 ? -8.936 6.258 -0.612 1.00 91.31 94 THR A N 1
ATOM 736 C CA . THR A 1 94 ? -9.167 6.528 0.816 1.00 91.31 94 THR A CA 1
ATOM 737 C C . THR A 1 94 ? -9.559 5.260 1.574 1.00 91.31 94 THR A C 1
ATOM 739 O O . THR A 1 94 ? -8.968 4.927 2.599 1.00 91.31 94 THR A O 1
ATOM 742 N N . GLN A 1 95 ? -10.517 4.494 1.048 1.00 90.44 95 GLN A N 1
ATOM 743 C CA . GLN A 1 95 ? -10.976 3.261 1.689 1.00 90.44 95 GLN A CA 1
ATOM 744 C C . GLN A 1 95 ? -9.885 2.182 1.672 1.00 90.44 95 GLN A C 1
ATOM 746 O O . GLN A 1 95 ? -9.750 1.423 2.630 1.00 90.44 95 GLN A O 1
ATOM 751 N N . LEU A 1 96 ? -9.097 2.101 0.593 1.00 92.50 96 LEU A N 1
ATOM 752 C CA . LEU A 1 96 ? -7.987 1.157 0.488 1.00 92.50 96 LEU A CA 1
ATOM 753 C C . LEU A 1 96 ? -6.931 1.454 1.555 1.00 92.50 96 LEU A C 1
ATOM 755 O O . LEU A 1 96 ? -6.503 0.545 2.264 1.00 92.50 96 LEU A O 1
ATOM 759 N N . LEU A 1 97 ? -6.537 2.723 1.699 1.00 93.56 97 LEU A N 1
ATOM 760 C CA . LEU A 1 97 ? -5.597 3.133 2.740 1.00 93.56 97 LEU A CA 1
ATOM 761 C C . LEU A 1 97 ? -6.148 2.843 4.139 1.00 93.56 97 LEU A C 1
ATOM 763 O O . LEU A 1 97 ? -5.412 2.299 4.956 1.00 93.56 97 LEU A O 1
ATOM 767 N N . GLY A 1 98 ? -7.434 3.109 4.392 1.00 92.75 98 GLY A N 1
ATOM 768 C CA . GLY A 1 98 ? -8.077 2.806 5.675 1.00 92.75 98 GLY A CA 1
ATOM 769 C C . GLY A 1 98 ? -8.094 1.312 6.018 1.00 92.75 98 GLY A C 1
ATOM 770 O O . GLY A 1 98 ? -8.045 0.953 7.188 1.00 92.75 98 GLY A O 1
ATOM 771 N N . ARG A 1 99 ? -8.110 0.431 5.008 1.00 92.44 99 ARG A N 1
ATOM 772 C CA . ARG A 1 99 ? -8.022 -1.029 5.187 1.00 92.44 99 ARG A CA 1
ATOM 773 C C . ARG A 1 99 ? -6.600 -1.532 5.385 1.00 92.44 99 ARG A C 1
ATOM 775 O O . ARG A 1 99 ? -6.411 -2.535 6.060 1.00 92.44 99 ARG A O 1
ATOM 782 N N . ILE A 1 100 ? -5.618 -0.903 4.744 1.00 94.88 100 ILE A N 1
ATOM 783 C CA . ILE A 1 100 ? -4.218 -1.338 4.807 1.00 94.88 100 ILE A CA 1
ATOM 784 C C . ILE A 1 100 ? -3.544 -0.810 6.075 1.00 94.88 100 ILE A C 1
ATOM 786 O O . ILE A 1 100 ? -2.783 -1.534 6.719 1.00 94.88 100 ILE A O 1
ATOM 790 N N . LEU A 1 101 ? -3.786 0.452 6.421 1.00 95.31 101 LEU A N 1
ATOM 791 C CA . LEU A 1 101 ? -3.134 1.100 7.549 1.00 95.31 101 LEU A CA 1
ATOM 792 C C . LEU A 1 101 ? -3.738 0.641 8.885 1.00 95.31 101 LEU A C 1
ATOM 794 O O . LEU A 1 101 ? -4.916 0.295 8.942 1.00 95.31 101 LEU A O 1
ATOM 798 N N . PRO A 1 102 ? -2.931 0.587 9.959 1.00 95.38 102 PRO A N 1
ATOM 799 C CA . PRO A 1 102 ? -3.368 0.020 11.226 1.00 95.38 102 PRO A CA 1
ATOM 800 C C . PRO A 1 102 ? -4.371 0.928 11.941 1.00 95.38 102 PRO A C 1
ATOM 802 O O . PRO A 1 102 ? -4.038 2.050 12.314 1.00 95.38 102 PRO A O 1
ATOM 805 N N . VAL A 1 103 ? -5.574 0.422 12.189 1.00 94.56 103 VAL A N 1
ATOM 806 C CA . VAL A 1 103 ? -6.659 1.129 12.885 1.00 94.56 103 VAL A CA 1
ATOM 807 C C . VAL A 1 103 ? -7.009 0.375 14.163 1.00 94.56 103 VAL A C 1
ATOM 809 O O . VAL A 1 103 ? -7.109 -0.854 14.146 1.00 94.56 103 VAL A O 1
ATOM 812 N N . ARG A 1 104 ? -7.220 1.083 15.274 1.00 94.44 104 ARG A N 1
ATOM 813 C CA . ARG A 1 104 ? -7.781 0.491 16.492 1.00 94.44 104 ARG A CA 1
ATOM 814 C C . ARG A 1 104 ? -9.304 0.441 16.399 1.00 94.44 104 ARG A C 1
ATOM 816 O O . ARG A 1 104 ? -9.957 1.415 16.037 1.00 94.44 104 ARG A O 1
ATOM 823 N N . THR A 1 105 ? -9.822 -0.732 16.727 1.00 93.19 105 THR A N 1
ATOM 824 C CA . THR A 1 105 ? -11.223 -1.158 16.672 1.00 93.19 105 THR A CA 1
ATOM 825 C C . THR A 1 105 ? -11.592 -1.798 18.007 1.00 93.19 105 THR A C 1
ATOM 827 O O . THR A 1 105 ? -10.701 -2.169 18.777 1.00 93.19 105 THR A O 1
ATOM 830 N N . ASP A 1 106 ? -12.881 -2.011 18.264 1.00 90.44 106 ASP A N 1
ATOM 831 C CA . ASP A 1 106 ? -13.336 -2.625 19.524 1.00 90.44 106 ASP A CA 1
ATOM 832 C C . ASP A 1 106 ? -12.832 -4.069 19.694 1.00 90.44 106 ASP A C 1
ATOM 834 O O . ASP A 1 106 ? -12.593 -4.535 20.805 1.00 90.44 106 ASP A O 1
ATOM 838 N N . SER A 1 107 ? -12.619 -4.778 18.581 1.00 88.81 107 SER A N 1
ATOM 839 C CA . SER A 1 107 ? -12.100 -6.151 18.544 1.00 88.81 107 SER A CA 1
ATOM 840 C C . SER A 1 107 ? -10.573 -6.249 18.424 1.00 88.81 107 SER A C 1
ATOM 842 O O . SER A 1 107 ? -10.043 -7.350 18.268 1.00 88.81 107 SER A O 1
ATOM 844 N N . GLY A 1 108 ? -9.849 -5.125 18.482 1.00 91.75 108 GLY A N 1
ATOM 845 C CA . GLY A 1 108 ? -8.386 -5.085 18.403 1.00 91.75 108 GLY A CA 1
ATOM 846 C C . GLY A 1 108 ? -7.860 -4.184 17.286 1.00 91.75 108 GLY A C 1
ATOM 847 O O . GLY A 1 108 ? -8.357 -3.081 17.077 1.00 91.75 108 GLY A O 1
ATOM 848 N N . ILE A 1 109 ? -6.811 -4.617 16.581 1.00 92.38 109 ILE A N 1
ATOM 849 C CA . ILE A 1 109 ? -6.190 -3.835 15.498 1.00 92.38 109 ILE A CA 1
ATOM 850 C C . ILE A 1 109 ? -6.610 -4.412 14.147 1.00 92.38 109 ILE A C 1
ATOM 852 O O . ILE A 1 109 ? -6.313 -5.568 13.843 1.00 92.38 109 ILE A O 1
ATOM 856 N N . ALA A 1 110 ? -7.255 -3.586 13.328 1.00 93.38 110 ALA A N 1
ATOM 857 C CA . ALA A 1 110 ? -7.502 -3.855 11.919 1.00 93.38 110 ALA A CA 1
ATOM 858 C C . ALA A 1 110 ? -6.365 -3.292 11.047 1.00 93.38 110 ALA A C 1
ATOM 860 O O . ALA A 1 110 ? -5.608 -2.422 11.478 1.00 93.38 110 ALA A O 1
ATOM 861 N N . GLY A 1 111 ? -6.241 -3.787 9.816 1.00 93.44 111 GLY A N 1
ATOM 862 C CA . GLY A 1 111 ? -5.163 -3.411 8.898 1.00 93.44 111 GLY A CA 1
ATOM 863 C C . GLY A 1 111 ? -3.867 -4.190 9.122 1.00 93.44 111 GLY A C 1
ATOM 864 O O . GLY A 1 111 ? -3.884 -5.294 9.664 1.00 93.44 111 GLY A O 1
ATOM 865 N N . ILE A 1 112 ? -2.741 -3.652 8.650 1.00 94.81 112 ILE A N 1
ATOM 866 C CA . ILE A 1 112 ? -1.413 -4.263 8.800 1.00 94.81 112 ILE A CA 1
ATOM 867 C C . ILE A 1 112 ? -0.719 -3.660 10.034 1.00 94.81 112 ILE A C 1
ATOM 869 O O . ILE A 1 112 ? -0.315 -2.492 9.998 1.00 94.81 112 ILE A O 1
ATOM 873 N N . PRO A 1 113 ? -0.524 -4.426 11.126 1.00 91.88 113 PRO A N 1
ATOM 874 C CA . PRO A 1 113 ? 0.062 -3.898 12.353 1.00 91.88 113 PRO A CA 1
ATOM 875 C C . PRO A 1 113 ? 1.465 -3.315 12.151 1.00 91.88 113 PRO A C 1
ATOM 877 O O . PRO A 1 113 ? 2.343 -3.928 11.538 1.00 91.88 113 PRO A O 1
ATOM 880 N N . GLY A 1 114 ? 1.685 -2.121 12.705 1.00 90.25 114 GLY A N 1
ATOM 881 C CA . GLY A 1 114 ? 2.967 -1.415 12.648 1.00 90.25 114 GLY A CA 1
ATOM 882 C C . GLY A 1 114 ? 3.329 -0.839 11.276 1.00 90.25 114 GLY A C 1
ATOM 883 O O . GLY A 1 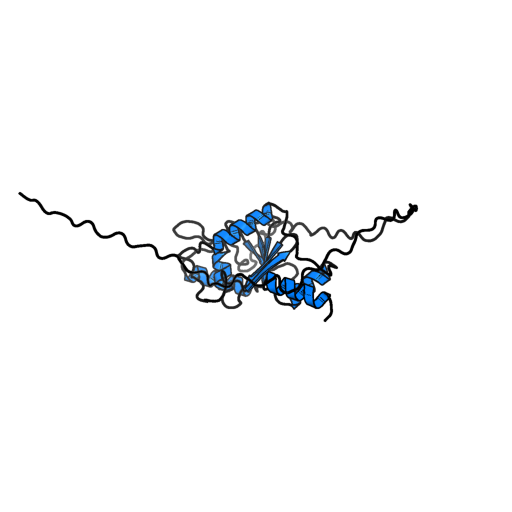114 ? 4.420 -0.282 11.138 1.00 90.25 114 GLY A O 1
ATOM 884 N N . LEU A 1 115 ? 2.457 -0.965 10.270 1.00 94.44 115 LEU A N 1
ATOM 885 C CA . LEU A 1 115 ? 2.648 -0.319 8.977 1.00 94.44 115 LEU A CA 1
ATOM 886 C C . LEU A 1 115 ? 2.431 1.189 9.113 1.00 94.44 115 LEU A C 1
ATOM 888 O O . LEU A 1 115 ? 1.489 1.642 9.755 1.00 94.44 115 LEU A O 1
ATOM 892 N N . GLN A 1 116 ? 3.305 1.971 8.496 1.00 93.06 116 GLN A N 1
ATOM 893 C CA . GLN A 1 116 ? 3.240 3.424 8.527 1.00 93.06 116 GLN A CA 1
ATOM 894 C C . GLN A 1 116 ? 3.339 3.968 7.105 1.00 93.06 116 GLN A C 1
ATOM 896 O O . GLN A 1 116 ? 4.061 3.415 6.272 1.00 93.06 116 GLN A O 1
ATOM 901 N N . ALA A 1 117 ? 2.615 5.053 6.836 1.00 92.44 117 ALA A N 1
ATOM 902 C CA . ALA A 1 117 ? 2.644 5.753 5.560 1.00 92.44 117 ALA A CA 1
ATOM 903 C C . ALA A 1 117 ? 3.541 6.989 5.648 1.00 92.44 117 ALA A C 1
ATOM 905 O O . ALA A 1 117 ? 3.473 7.753 6.608 1.00 92.44 117 ALA A O 1
ATOM 906 N N . ARG A 1 118 ? 4.356 7.221 4.618 1.00 88.69 118 ARG A N 1
ATOM 907 C CA . ARG A 1 118 ? 5.116 8.467 4.467 1.00 88.69 118 ARG A CA 1
ATOM 908 C C . ARG A 1 118 ? 5.230 8.883 3.003 1.00 88.69 118 ARG A C 1
ATOM 910 O O . ARG A 1 118 ? 5.166 8.017 2.130 1.00 88.69 118 ARG A O 1
ATOM 917 N N . PRO A 1 119 ? 5.462 10.172 2.712 1.00 88.69 119 PRO A N 1
ATOM 918 C CA . PRO A 1 119 ? 5.796 10.611 1.363 1.00 88.69 119 PRO A CA 1
ATOM 919 C C . PRO A 1 119 ? 7.048 9.899 0.831 1.00 88.69 119 PRO A C 1
ATOM 921 O O . PRO A 1 119 ? 8.023 9.692 1.561 1.00 88.69 119 PRO A O 1
ATOM 924 N N . HIS A 1 120 ? 7.034 9.530 -0.448 1.00 87.88 120 HIS A N 1
ATOM 925 C CA . HIS A 1 120 ? 8.208 8.980 -1.112 1.00 87.88 120 HIS A CA 1
ATOM 926 C C . HIS A 1 120 ? 9.287 10.073 -1.263 1.00 87.88 120 HIS A C 1
ATOM 928 O O . HIS A 1 120 ? 8.976 11.181 -1.699 1.00 87.88 120 HIS A O 1
ATOM 934 N N . PRO A 1 121 ? 10.573 9.794 -0.970 1.00 83.50 121 PRO A N 1
ATOM 935 C CA . PRO A 1 121 ? 11.614 10.829 -0.899 1.00 83.50 121 PRO A CA 1
ATOM 936 C C . PRO A 1 121 ? 11.874 11.559 -2.224 1.00 83.50 121 PRO A C 1
ATOM 938 O O . PRO A 1 121 ? 12.377 12.675 -2.222 1.00 83.50 121 PRO A O 1
ATOM 941 N N . SER A 1 122 ? 11.555 10.932 -3.358 1.00 84.94 122 SER A N 1
ATOM 942 C CA . SER A 1 122 ? 11.772 11.497 -4.697 1.00 84.94 122 SER A CA 1
ATOM 943 C C . SER A 1 122 ? 10.497 11.708 -5.517 1.00 84.94 122 SER A C 1
ATOM 945 O O . SER A 1 122 ? 10.590 12.086 -6.683 1.00 84.94 122 SER A O 1
ATOM 947 N N . ARG A 1 123 ? 9.311 11.424 -4.959 1.00 84.50 123 ARG A N 1
ATOM 948 C CA . ARG A 1 123 ? 8.036 11.501 -5.693 1.00 84.50 123 ARG A CA 1
ATOM 949 C C . ARG A 1 123 ? 6.939 12.063 -4.800 1.00 84.50 123 ARG A C 1
ATOM 951 O O . ARG A 1 123 ? 6.624 11.486 -3.768 1.00 84.50 123 ARG A O 1
ATOM 958 N N . THR A 1 124 ? 6.340 13.171 -5.217 1.00 84.81 124 THR A N 1
ATOM 959 C CA . THR A 1 124 ? 5.316 13.895 -4.444 1.00 84.81 124 THR A CA 1
ATOM 960 C C . THR A 1 124 ? 3.931 13.248 -4.506 1.00 84.81 124 THR A C 1
ATOM 962 O O . THR A 1 124 ? 3.082 13.515 -3.661 1.00 84.81 124 THR A O 1
ATOM 965 N N . ASP A 1 125 ? 3.701 12.383 -5.491 1.00 88.00 125 ASP A N 1
ATOM 966 C CA . ASP A 1 125 ? 2.443 11.681 -5.763 1.00 88.00 125 ASP A CA 1
ATOM 967 C C . ASP A 1 125 ? 2.484 10.200 -5.348 1.00 88.00 125 ASP A C 1
ATOM 969 O O . ASP A 1 125 ? 1.705 9.381 -5.839 1.00 88.00 125 ASP A O 1
ATOM 973 N N . THR A 1 126 ? 3.452 9.830 -4.511 1.00 90.88 126 THR A N 1
ATOM 974 C CA . THR A 1 126 ? 3.682 8.447 -4.099 1.00 90.88 126 THR A CA 1
ATOM 975 C C . THR A 1 126 ? 3.870 8.386 -2.589 1.00 90.88 126 THR A C 1
ATOM 977 O O . THR A 1 126 ? 4.653 9.147 -2.017 1.00 90.88 126 THR A O 1
ATOM 980 N N . LEU A 1 127 ? 3.187 7.442 -1.952 1.00 93.31 127 LEU A N 1
ATOM 981 C CA . LEU A 1 127 ? 3.399 7.062 -0.565 1.00 93.31 127 LEU A CA 1
ATOM 982 C C . LEU A 1 127 ? 4.239 5.787 -0.503 1.00 93.31 127 LEU A C 1
ATOM 984 O O . LEU A 1 127 ? 4.085 4.872 -1.314 1.00 93.31 127 LEU A O 1
ATOM 988 N N . LEU A 1 128 ? 5.124 5.740 0.485 1.00 93.50 128 LEU A N 1
ATOM 989 C CA . LEU A 1 128 ? 5.849 4.549 0.897 1.00 93.50 128 LEU A CA 1
ATOM 990 C C . LEU A 1 128 ? 5.178 4.017 2.163 1.00 93.50 128 LEU A C 1
ATOM 992 O O . LEU A 1 128 ? 5.078 4.742 3.156 1.00 93.50 128 LEU A O 1
ATOM 996 N N . LEU A 1 129 ? 4.734 2.762 2.113 1.00 95.12 129 LEU A N 1
ATOM 997 C CA . LEU A 1 129 ? 4.138 2.056 3.241 1.00 95.12 129 LEU A CA 1
ATOM 998 C C . LEU A 1 129 ? 5.131 1.016 3.752 1.00 95.12 129 LEU A C 1
ATOM 1000 O O . LEU A 1 129 ? 5.469 0.070 3.040 1.00 95.12 129 LEU A O 1
ATOM 1004 N N . ALA A 1 130 ? 5.630 1.200 4.968 1.00 93.62 130 ALA A N 1
ATOM 1005 C CA . ALA A 1 130 ? 6.625 0.306 5.548 1.00 93.62 130 ALA A CA 1
ATOM 1006 C C . ALA A 1 130 ? 6.517 0.265 7.066 1.00 93.62 130 ALA A C 1
ATOM 1008 O O . ALA A 1 130 ? 5.984 1.175 7.701 1.00 93.62 130 ALA A O 1
ATOM 1009 N N . ARG A 1 131 ? 7.084 -0.787 7.651 1.00 91.00 131 ARG A N 1
ATOM 1010 C CA . ARG A 1 131 ? 7.333 -0.845 9.090 1.00 91.00 131 ARG A CA 1
ATOM 1011 C C . ARG A 1 131 ? 8.666 -0.144 9.397 1.00 91.00 131 ARG A C 1
ATOM 1013 O O . ARG A 1 131 ? 9.637 -0.385 8.675 1.00 91.00 131 ARG A O 1
ATOM 1020 N N . PRO A 1 132 ? 8.762 0.695 10.445 1.00 86.81 132 PRO A N 1
ATOM 1021 C CA . PRO A 1 132 ? 10.034 1.299 10.843 1.00 86.81 132 PRO A CA 1
ATOM 1022 C C . PRO A 1 132 ? 11.122 0.239 11.062 1.00 86.81 132 PRO A C 1
ATOM 1024 O O . PRO A 1 132 ? 10.871 -0.790 11.682 1.00 86.81 132 PRO A O 1
ATOM 1027 N N . GLY A 1 133 ? 12.322 0.471 10.523 1.00 84.81 133 GLY A N 1
ATOM 1028 C CA . GLY A 1 133 ? 13.447 -0.470 10.610 1.00 84.81 133 GLY A CA 1
ATOM 1029 C C . GLY A 1 133 ? 13.410 -1.648 9.624 1.00 84.81 133 GLY A C 1
ATOM 1030 O O . GLY A 1 133 ? 14.397 -2.375 9.527 1.00 84.81 133 GLY A O 1
ATOM 1031 N N . HIS A 1 134 ? 12.333 -1.826 8.852 1.00 83.62 134 HIS A N 1
ATOM 1032 C CA . HIS A 1 134 ? 12.242 -2.874 7.832 1.00 83.62 134 HIS A CA 1
ATOM 1033 C C . HIS A 1 134 ? 12.598 -2.352 6.434 1.00 83.62 134 HIS A C 1
ATOM 1035 O O . HIS A 1 134 ? 12.349 -1.194 6.095 1.00 83.62 134 HIS A O 1
ATOM 1041 N N . ARG A 1 135 ? 13.187 -3.230 5.610 1.00 87.12 135 ARG A N 1
ATOM 1042 C CA . ARG A 1 135 ? 13.484 -2.953 4.192 1.00 87.12 135 ARG A CA 1
ATOM 1043 C C . ARG A 1 135 ? 12.292 -3.222 3.277 1.00 87.12 135 ARG A C 1
ATOM 1045 O O . ARG A 1 135 ? 12.107 -2.477 2.319 1.00 87.12 135 ARG A O 1
ATOM 1052 N N . ALA A 1 136 ? 11.496 -4.239 3.602 1.00 90.88 136 ALA A N 1
ATOM 1053 C CA . ALA A 1 136 ? 10.259 -4.564 2.906 1.00 90.88 136 ALA A CA 1
ATOM 1054 C C . ALA A 1 136 ? 9.283 -3.385 2.967 1.00 90.88 136 ALA A C 1
ATOM 1056 O O . ALA A 1 136 ? 9.027 -2.825 4.041 1.00 90.88 136 ALA A O 1
ATOM 1057 N N . HIS A 1 137 ? 8.763 -2.996 1.809 1.00 93.56 137 HIS A N 1
ATOM 1058 C CA . HIS A 1 137 ? 7.866 -1.859 1.688 1.00 93.56 137 HIS A CA 1
ATOM 1059 C C . HIS A 1 137 ? 6.966 -1.983 0.463 1.00 93.56 137 HIS A C 1
ATOM 1061 O O . HIS A 1 137 ? 7.317 -2.573 -0.561 1.00 93.56 137 HIS A O 1
ATOM 1067 N N . LEU A 1 138 ? 5.804 -1.351 0.567 1.00 94.88 138 LEU A N 1
ATOM 1068 C CA . LEU A 1 138 ? 4.885 -1.145 -0.539 1.00 94.88 138 LEU A CA 1
ATOM 1069 C C . LEU A 1 138 ? 5.031 0.297 -1.015 1.00 94.88 138 LEU A C 1
ATOM 1071 O O . LEU A 1 138 ? 5.271 1.213 -0.219 1.00 94.88 138 LEU A O 1
ATOM 1075 N N . THR A 1 139 ? 4.839 0.517 -2.306 1.00 94.19 139 THR A N 1
ATOM 1076 C CA . THR A 1 139 ? 4.656 1.865 -2.844 1.00 94.19 139 THR A CA 1
ATOM 1077 C C . THR A 1 139 ? 3.256 1.992 -3.401 1.00 94.19 139 THR A C 1
ATOM 1079 O O . THR A 1 139 ? 2.713 1.058 -3.981 1.00 94.19 139 THR A O 1
ATOM 1082 N N . LEU A 1 140 ? 2.640 3.147 -3.196 1.00 93.56 140 LEU A N 1
ATOM 1083 C CA . LEU A 1 140 ? 1.275 3.390 -3.631 1.00 93.56 140 LEU A CA 1
ATOM 1084 C C . LEU A 1 140 ? 1.178 4.806 -4.193 1.00 93.56 140 LEU A C 1
ATOM 1086 O O . LEU A 1 140 ? 1.678 5.757 -3.592 1.00 93.56 140 LEU A O 1
ATOM 1090 N N . ARG A 1 141 ? 0.539 4.963 -5.355 1.00 88.81 141 ARG A N 1
ATOM 1091 C CA . ARG A 1 141 ? 0.290 6.286 -5.947 1.00 88.81 141 ARG A CA 1
ATOM 1092 C C . ARG A 1 141 ? -0.835 6.991 -5.193 1.00 88.81 141 ARG A C 1
ATOM 1094 O O . ARG A 1 141 ? -2.009 6.762 -5.459 1.00 88.81 141 ARG A O 1
ATOM 1101 N N . ALA A 1 142 ? -0.455 7.843 -4.252 1.00 90.00 142 ALA A N 1
ATOM 1102 C CA . ALA A 1 142 ? -1.348 8.717 -3.511 1.00 90.00 142 ALA A CA 1
ATOM 1103 C C . ALA A 1 142 ? -0.622 10.000 -3.132 1.00 90.00 142 ALA A C 1
ATOM 1105 O O . ALA A 1 142 ? 0.587 10.010 -2.885 1.00 90.00 142 ALA A O 1
ATOM 1106 N N . ARG A 1 143 ? -1.384 11.089 -3.055 1.00 89.25 143 ARG A N 1
ATOM 1107 C CA . ARG A 1 143 ? -0.877 12.356 -2.531 1.00 89.25 143 ARG A CA 1
ATOM 1108 C C . ARG A 1 143 ? -0.941 12.332 -1.002 1.00 89.25 143 ARG A C 1
ATOM 1110 O O . ARG A 1 143 ? -1.836 11.694 -0.451 1.00 89.25 143 ARG A O 1
ATOM 1117 N N . PRO A 1 144 ? -0.087 13.094 -0.301 1.00 84.75 144 PRO A N 1
ATOM 1118 C CA . PRO A 1 144 ? -0.190 13.246 1.151 1.00 84.75 144 PRO A CA 1
ATOM 1119 C C . PRO A 1 144 ? -1.582 13.694 1.628 1.00 84.75 144 PRO A C 1
ATOM 1121 O O . PRO A 1 144 ? -2.053 13.221 2.654 1.00 84.75 144 PRO A O 1
ATOM 1124 N N . ALA A 1 145 ? -2.284 14.526 0.849 1.00 88.19 145 ALA A N 1
ATOM 1125 C CA . ALA A 1 145 ? -3.658 14.943 1.150 1.00 88.19 145 ALA A CA 1
ATOM 1126 C C . ALA A 1 145 ? -4.644 13.764 1.256 1.00 88.19 145 ALA A C 1
ATOM 1128 O O . ALA A 1 145 ? -5.576 13.807 2.047 1.00 88.19 145 ALA A O 1
ATOM 1129 N N . THR A 1 146 ? -4.422 12.688 0.502 1.00 90.81 146 THR A N 1
ATOM 1130 C CA . THR A 1 146 ? -5.235 11.472 0.587 1.00 90.81 146 THR A CA 1
ATOM 1131 C C . THR A 1 146 ? -5.044 10.757 1.925 1.00 90.81 146 THR A C 1
ATOM 1133 O O . THR A 1 146 ? -5.993 10.196 2.469 1.00 90.81 146 THR A O 1
ATOM 1136 N N . LEU A 1 147 ? -3.831 10.785 2.483 1.00 90.69 147 LEU A N 1
ATOM 1137 C CA . LEU A 1 147 ? -3.585 10.210 3.803 1.00 90.69 147 LEU A CA 1
ATOM 1138 C C . LEU A 1 147 ? -4.395 10.956 4.872 1.00 90.69 147 LEU A C 1
ATOM 1140 O O . LEU A 1 147 ? -5.007 10.307 5.712 1.00 90.69 147 LEU A O 1
ATOM 1144 N N . GLN A 1 148 ? -4.474 12.289 4.769 1.00 90.12 148 GLN A N 1
ATOM 1145 C CA . GLN A 1 148 ? -5.327 13.105 5.637 1.00 90.12 148 GLN A CA 1
ATOM 1146 C C . GLN A 1 148 ? -6.811 12.765 5.456 1.00 90.12 148 GLN A C 1
ATOM 1148 O O . GLN A 1 148 ? -7.497 12.488 6.426 1.00 90.12 148 GLN A O 1
ATOM 1153 N N . GLN A 1 149 ? -7.296 12.685 4.213 1.00 91.62 149 GLN A N 1
ATOM 1154 C CA . GLN A 1 149 ? -8.685 12.290 3.934 1.00 91.62 149 GLN A CA 1
ATOM 1155 C C . GLN A 1 149 ? -9.023 10.903 4.498 1.00 91.62 149 GLN A C 1
ATOM 1157 O O . GLN A 1 149 ? -10.148 10.657 4.924 1.00 91.62 149 GLN A O 1
ATOM 1162 N N . THR A 1 150 ? -8.053 9.987 4.486 1.00 92.69 150 THR A N 1
ATOM 1163 C CA . THR A 1 150 ? -8.204 8.646 5.064 1.00 92.69 150 THR A CA 1
ATOM 1164 C C . THR A 1 150 ? -8.308 8.712 6.575 1.00 92.69 150 THR A C 1
ATOM 1166 O O . THR A 1 150 ? -9.171 8.062 7.153 1.00 92.69 150 THR A O 1
ATOM 1169 N N . GLU A 1 151 ? -7.451 9.502 7.212 1.00 92.75 151 GLU A N 1
ATOM 1170 C CA . GLU A 1 151 ? -7.517 9.748 8.647 1.00 92.75 151 GLU A CA 1
ATOM 1171 C C . GLU A 1 151 ? -8.876 10.329 9.048 1.00 92.75 151 GLU A C 1
ATOM 1173 O O . GLU A 1 151 ? -9.545 9.766 9.909 1.00 92.75 151 GLU A O 1
ATOM 1178 N N . ASP A 1 152 ? -9.322 11.386 8.367 1.00 92.38 152 ASP A N 1
ATOM 1179 C CA . ASP A 1 152 ? -10.604 12.039 8.636 1.00 92.38 152 ASP A CA 1
ATOM 1180 C C . ASP A 1 152 ? -11.772 11.052 8.475 1.00 92.38 152 ASP A C 1
ATOM 1182 O O . ASP A 1 152 ? -12.694 11.030 9.288 1.00 92.38 152 ASP A O 1
ATOM 1186 N N . HIS A 1 153 ? -11.714 10.184 7.458 1.00 91.38 153 HIS A N 1
ATOM 1187 C CA . HIS A 1 153 ? -12.717 9.143 7.228 1.00 91.38 153 HIS A CA 1
ATOM 1188 C C . HIS A 1 153 ? -12.760 8.093 8.350 1.00 91.38 153 HIS A C 1
ATOM 1190 O O . HIS A 1 153 ? -13.840 7.675 8.761 1.00 91.38 153 HIS A O 1
ATOM 1196 N N . ILE A 1 154 ? -11.597 7.681 8.857 1.00 93.06 154 ILE A N 1
ATOM 1197 C CA . ILE A 1 154 ? -11.470 6.705 9.949 1.00 93.06 154 ILE A CA 1
ATOM 1198 C C . ILE A 1 154 ? -11.941 7.308 11.275 1.00 93.06 154 ILE A C 1
ATOM 1200 O O . ILE A 1 154 ? -12.706 6.671 11.998 1.00 93.06 154 ILE A O 1
ATOM 1204 N N . LEU A 1 155 ? -11.579 8.564 11.545 1.00 92.88 155 LEU A N 1
ATOM 1205 C CA . LEU A 1 155 ? -12.058 9.308 12.710 1.00 92.88 155 LEU A CA 1
ATOM 1206 C C . LEU A 1 155 ? -13.579 9.513 12.668 1.00 92.88 155 LEU A C 1
ATOM 1208 O O . LEU A 1 155 ? -14.250 9.328 13.680 1.00 92.88 155 LEU A O 1
ATOM 1212 N N . ALA A 1 156 ? -14.144 9.835 11.499 1.00 90.94 156 ALA A N 1
ATOM 1213 C CA . ALA A 1 156 ? -15.591 9.967 11.320 1.00 90.94 156 ALA A CA 1
ATOM 1214 C C . ALA A 1 156 ? -16.347 8.642 11.537 1.00 90.94 156 ALA A C 1
ATOM 1216 O O . ALA A 1 156 ? -17.515 8.660 11.917 1.00 90.94 156 ALA A O 1
ATOM 1217 N N . ALA A 1 157 ? -15.682 7.500 11.335 1.00 89.88 157 ALA A N 1
ATOM 1218 C CA . ALA A 1 157 ? -16.211 6.175 11.656 1.00 89.88 157 ALA A CA 1
ATOM 1219 C C . ALA A 1 157 ? -16.069 5.802 13.149 1.00 89.88 157 ALA A C 1
ATOM 1221 O O . ALA A 1 157 ? -16.426 4.690 13.530 1.00 89.88 157 ALA A O 1
ATOM 1222 N N . GLY A 1 158 ? -15.549 6.705 13.992 1.00 92.12 158 GLY A N 1
ATOM 1223 C CA . GLY A 1 158 ? -15.331 6.466 15.421 1.00 92.12 158 GLY A CA 1
ATOM 1224 C C . GLY A 1 158 ? -14.119 5.584 15.729 1.00 92.12 158 GLY A C 1
ATOM 1225 O O . GLY A 1 158 ? -14.015 5.059 16.834 1.00 92.12 158 GLY A O 1
ATOM 1226 N N . LEU A 1 159 ? -13.212 5.402 14.767 1.00 93.69 159 LEU A N 1
ATOM 1227 C CA . LEU A 1 159 ? -12.039 4.545 14.898 1.00 93.69 159 LEU A CA 1
ATOM 1228 C C . LEU A 1 159 ? -10.762 5.371 15.104 1.00 93.69 159 LEU A C 1
ATOM 1230 O O . LEU A 1 159 ? -10.655 6.506 14.639 1.00 93.69 159 LEU A O 1
ATOM 1234 N N . GLU A 1 160 ? -9.760 4.793 15.772 1.00 93.38 160 GLU A N 1
ATOM 1235 C CA . GLU A 1 160 ? -8.497 5.483 16.067 1.00 93.38 160 GLU A CA 1
ATOM 1236 C C . GLU A 1 160 ? -7.390 5.044 15.083 1.00 93.38 160 GLU A C 1
ATOM 1238 O O . GLU A 1 160 ? -6.994 3.872 15.077 1.00 93.38 160 GLU A O 1
ATOM 1243 N N . PRO A 1 161 ? -6.856 5.952 14.246 1.00 93.88 161 PRO A N 1
ATOM 1244 C CA . PRO A 1 161 ? -5.729 5.653 13.367 1.00 93.88 161 PRO A CA 1
ATOM 1245 C C . PRO A 1 161 ? -4.436 5.476 14.180 1.00 93.88 161 PRO A C 1
ATOM 1247 O O . PRO A 1 161 ? -4.115 6.289 15.042 1.00 93.88 161 PRO A O 1
ATOM 1250 N N . LEU A 1 162 ? -3.662 4.422 13.894 1.00 92.44 162 LEU A N 1
ATOM 1251 C CA . LEU A 1 162 ? -2.401 4.114 14.597 1.00 92.44 162 LEU A CA 1
ATOM 1252 C C . LEU A 1 162 ? -1.146 4.436 13.775 1.00 92.44 162 LEU A C 1
ATOM 1254 O O . LEU A 1 162 ? -0.028 4.104 14.179 1.00 92.44 162 LEU A O 1
ATOM 1258 N N . TRP A 1 163 ? -1.309 5.048 12.603 1.00 88.06 163 TRP A N 1
ATOM 1259 C CA . TRP A 1 163 ? -0.200 5.584 11.820 1.00 88.06 163 TRP A CA 1
ATOM 1260 C C . TRP A 1 163 ? 0.002 7.062 12.148 1.00 88.06 163 TRP A C 1
ATOM 1262 O O . TRP A 1 163 ? -0.955 7.762 12.474 1.00 88.06 163 TRP A O 1
ATOM 1272 N N . PRO A 1 164 ? 1.238 7.570 12.036 1.00 71.25 164 PRO A N 1
ATOM 1273 C CA . PRO A 1 164 ? 1.480 8.985 12.224 1.00 71.25 164 PRO A CA 1
ATOM 1274 C C . PRO A 1 164 ? 0.847 9.770 11.073 1.00 71.25 164 PRO A C 1
ATOM 1276 O O . PRO A 1 164 ? 1.331 9.753 9.939 1.00 71.25 164 PRO A O 1
ATOM 1279 N N . SER A 1 165 ? -0.215 10.500 11.374 1.00 57.16 165 SER A N 1
ATOM 1280 C CA . SER A 1 165 ? -0.571 11.726 10.666 1.00 57.16 165 SER A CA 1
ATOM 1281 C C . SER A 1 165 ? 0.615 12.676 10.811 1.00 57.16 165 SER A C 1
ATOM 1283 O O . SER A 1 165 ? 1.235 12.726 11.876 1.00 57.16 165 SER A O 1
ATOM 1285 N N . ALA A 1 166 ? 1.010 13.377 9.748 1.00 53.94 166 ALA A N 1
ATOM 1286 C CA . ALA A 1 166 ? 2.134 14.310 9.812 1.00 53.94 166 ALA A CA 1
ATOM 1287 C C . ALA A 1 166 ? 2.041 15.205 11.071 1.00 53.94 166 ALA A C 1
ATOM 1289 O O . ALA A 1 166 ? 0.933 15.556 11.484 1.00 53.94 166 ALA A O 1
ATOM 1290 N N . PRO A 1 167 ? 3.172 15.569 11.705 1.00 43.78 167 PRO A N 1
ATOM 1291 C CA . PRO A 1 167 ? 3.144 16.333 12.945 1.00 43.78 167 PRO A CA 1
ATOM 1292 C C . PRO A 1 167 ? 2.350 17.623 12.727 1.00 43.78 167 PRO A C 1
ATOM 1294 O O . PRO A 1 167 ? 2.690 18.428 11.857 1.00 43.78 167 PRO A O 1
ATOM 1297 N N . ARG A 1 168 ? 1.278 17.807 13.506 1.00 41.91 168 ARG A N 1
ATOM 1298 C CA . ARG A 1 168 ? 0.516 19.057 13.574 1.00 41.91 168 ARG A CA 1
ATOM 1299 C C . ARG A 1 168 ? 1.445 20.163 14.096 1.00 41.91 168 ARG A C 1
ATOM 1301 O O . ARG A 1 168 ? 1.521 20.389 15.292 1.00 41.91 168 ARG A O 1
ATOM 1308 N N . SER A 1 169 ? 2.129 20.841 13.173 1.00 32.41 169 SER A N 1
ATOM 1309 C CA . SER A 1 169 ? 3.011 22.005 13.370 1.00 32.41 169 SER A CA 1
ATOM 1310 C C . SER A 1 169 ? 4.303 21.773 14.191 1.00 32.41 169 SER A C 1
ATOM 1312 O O . SER A 1 169 ? 4.306 21.028 15.171 1.00 32.41 169 SER A O 1
ATOM 1314 N N . PRO A 1 170 ? 5.440 22.408 13.829 1.00 45.19 170 PRO A N 1
ATOM 1315 C CA . PRO A 1 170 ? 6.710 22.227 14.517 1.00 45.19 170 PRO A CA 1
ATOM 1316 C C . PRO A 1 170 ? 6.802 23.195 15.700 1.00 45.19 170 PRO A C 1
ATOM 1318 O O . PRO A 1 170 ? 7.382 24.273 15.598 1.00 45.19 170 PRO A O 1
ATOM 1321 N N . ALA A 1 171 ? 6.262 22.803 16.847 1.00 36.44 171 ALA A N 1
ATOM 1322 C CA . ALA A 1 171 ? 6.635 23.402 18.120 1.00 36.44 171 ALA A CA 1
ATOM 1323 C C . ALA A 1 171 ? 7.304 22.310 18.958 1.00 36.44 171 ALA A C 1
ATOM 1325 O O . ALA A 1 171 ? 6.643 21.415 19.469 1.00 36.44 171 ALA A O 1
ATOM 1326 N N . SER A 1 172 ? 8.630 22.398 19.062 1.00 35.75 172 SER A N 1
ATOM 1327 C CA . SER A 1 172 ? 9.571 21.479 19.722 1.00 35.75 172 SER A CA 1
ATOM 1328 C C . SER A 1 172 ? 10.150 20.373 18.825 1.00 35.75 172 SER A C 1
ATOM 1330 O O . SER A 1 172 ? 9.569 19.330 18.536 1.00 35.75 172 SER A O 1
ATOM 1332 N N . GLY A 1 173 ? 11.371 20.629 18.356 1.00 41.28 173 GLY A N 1
ATOM 1333 C CA . GLY A 1 173 ? 12.194 19.637 17.688 1.00 41.28 173 GLY A CA 1
ATOM 1334 C C . GLY A 1 173 ? 12.625 18.550 18.666 1.00 41.28 173 GLY A C 1
ATOM 1335 O O . GLY A 1 173 ? 13.310 18.856 19.635 1.00 41.28 173 GLY A O 1
ATOM 1336 N N . ARG A 1 174 ? 12.243 17.295 18.389 1.00 38.62 174 ARG A N 1
ATOM 1337 C CA . ARG A 1 174 ? 12.970 16.049 18.735 1.00 38.62 174 ARG A CA 1
ATOM 1338 C C . ARG A 1 174 ? 12.163 14.797 18.346 1.00 38.62 174 ARG A C 1
ATOM 1340 O O . ARG A 1 174 ? 11.869 13.965 19.185 1.00 38.62 174 ARG A O 1
ATOM 1347 N N . HIS A 1 175 ? 11.857 14.597 17.062 1.00 39.53 175 HIS A N 1
ATOM 1348 C CA . HIS A 1 175 ? 11.352 13.294 16.576 1.00 39.53 175 HIS A CA 1
ATOM 1349 C C . HIS A 1 175 ? 11.942 12.894 15.212 1.00 39.53 175 HIS A C 1
ATOM 1351 O O . HIS A 1 175 ? 11.235 12.498 14.293 1.00 39.53 175 HIS A O 1
ATOM 1357 N N . GLY A 1 176 ? 13.268 13.004 15.069 1.00 40.56 176 GLY A N 1
ATOM 1358 C CA . GLY A 1 176 ? 13.986 12.662 13.831 1.00 40.56 176 GLY A CA 1
ATOM 1359 C C . GLY A 1 176 ? 14.677 11.291 13.801 1.00 40.56 176 GLY A C 1
ATOM 1360 O O . GLY A 1 176 ? 15.257 10.945 12.778 1.00 40.56 176 GLY A O 1
ATOM 1361 N N . THR A 1 177 ? 14.670 10.505 14.883 1.00 43.53 177 THR A N 1
ATOM 1362 C CA . THR A 1 177 ? 15.641 9.399 15.052 1.00 43.53 177 THR A CA 1
ATOM 1363 C C . THR A 1 177 ? 15.088 7.975 14.947 1.00 43.53 177 THR A C 1
ATOM 1365 O O . THR A 1 177 ? 15.881 7.046 14.821 1.00 43.53 177 THR A O 1
ATOM 1368 N N . ALA A 1 178 ? 13.768 7.761 14.909 1.00 46.22 178 ALA A N 1
ATOM 1369 C CA . ALA A 1 178 ? 13.197 6.407 14.776 1.00 46.22 178 ALA A CA 1
ATOM 1370 C C . ALA A 1 178 ? 13.283 5.825 13.346 1.00 46.22 178 ALA A C 1
ATOM 1372 O O . ALA A 1 178 ? 12.990 4.654 13.120 1.00 46.22 178 ALA A O 1
ATOM 1373 N N . TRP A 1 179 ? 13.684 6.644 12.372 1.00 49.22 179 TRP A N 1
ATOM 1374 C CA . TRP A 1 179 ? 13.569 6.356 10.939 1.00 49.22 179 TRP A CA 1
ATOM 1375 C C . TRP A 1 179 ? 14.897 6.309 10.194 1.00 49.22 179 TRP A C 1
ATOM 1377 O O . TRP A 1 179 ? 14.908 6.383 8.962 1.00 49.22 179 TRP A O 1
ATOM 1387 N N . SER A 1 180 ? 16.008 6.227 10.923 1.00 41.91 180 SER A N 1
ATOM 1388 C CA . SER A 1 180 ? 17.355 6.285 10.361 1.00 41.91 180 SER A CA 1
ATOM 1389 C C . SER A 1 180 ? 17.523 5.307 9.191 1.00 41.91 180 SER A C 1
ATOM 1391 O O . SER A 1 180 ? 17.640 4.100 9.371 1.00 41.91 180 SER A O 1
ATOM 1393 N N . ALA A 1 181 ? 17.541 5.915 8.000 1.00 40.31 181 ALA A N 1
ATOM 1394 C CA . ALA A 1 181 ? 17.782 5.391 6.661 1.00 40.31 181 ALA A CA 1
ATOM 1395 C C . ALA A 1 181 ? 16.764 4.362 6.110 1.00 40.31 181 ALA A C 1
ATOM 1397 O O . ALA A 1 181 ? 16.788 3.195 6.502 1.00 40.31 181 ALA A O 1
ATOM 1398 N N . PRO A 1 182 ? 15.997 4.683 5.037 1.00 43.78 182 PRO A N 1
ATOM 1399 C CA . PRO A 1 182 ? 15.836 3.669 3.998 1.00 43.78 182 PRO A CA 1
ATOM 1400 C C . PRO A 1 182 ? 17.250 3.215 3.636 1.00 43.78 182 PRO A C 1
ATOM 1402 O O . PRO A 1 182 ? 18.098 4.048 3.299 1.00 43.78 182 PRO A O 1
ATOM 1405 N N . CYS A 1 183 ? 17.538 1.922 3.786 1.00 41.34 183 CYS A N 1
ATOM 1406 C CA . CYS A 1 183 ? 18.778 1.355 3.279 1.00 41.34 183 CYS A CA 1
ATOM 1407 C C . CYS A 1 183 ? 18.898 1.822 1.831 1.00 41.34 183 CYS A C 1
ATOM 1409 O O . CYS A 1 183 ? 18.060 1.472 1.002 1.00 41.34 183 CYS A O 1
ATOM 1411 N N . ARG A 1 184 ? 19.865 2.713 1.566 1.00 36.00 184 ARG A N 1
ATOM 1412 C CA . ARG A 1 184 ? 20.092 3.266 0.231 1.00 36.00 184 ARG A CA 1
ATOM 1413 C C . ARG A 1 184 ? 20.103 2.080 -0.735 1.00 36.00 184 ARG A C 1
ATOM 1415 O O . ARG A 1 184 ? 20.852 1.138 -0.455 1.00 36.00 184 ARG A O 1
ATOM 1422 N N . PRO A 1 185 ? 19.347 2.095 -1.849 1.00 37.97 185 PRO A N 1
ATOM 1423 C CA . PRO A 1 185 ? 19.615 1.139 -2.905 1.00 37.97 185 PRO A CA 1
ATOM 1424 C C . PRO A 1 185 ? 21.078 1.356 -3.265 1.00 37.97 185 PRO A C 1
ATOM 1426 O O . PRO A 1 185 ? 21.492 2.462 -3.632 1.00 37.97 185 PRO A O 1
ATOM 1429 N N . ARG A 1 186 ? 21.901 0.336 -3.026 1.00 35.72 186 ARG A N 1
ATOM 1430 C CA . ARG A 1 186 ? 23.311 0.371 -3.374 1.00 35.72 186 ARG A CA 1
ATOM 1431 C C . ARG A 1 186 ? 23.316 0.459 -4.898 1.00 35.72 186 ARG A C 1
ATOM 1433 O O . ARG A 1 186 ? 23.205 -0.559 -5.569 1.00 35.72 186 ARG A O 1
ATOM 1440 N N . ARG A 1 187 ? 23.394 1.676 -5.450 1.00 41.06 187 ARG A N 1
ATOM 1441 C CA . ARG A 1 187 ? 23.797 1.905 -6.838 1.00 41.06 187 ARG A CA 1
ATOM 1442 C C . ARG A 1 187 ? 25.191 1.304 -6.964 1.00 41.06 187 ARG A C 1
ATOM 1444 O O . ARG A 1 187 ? 26.189 1.976 -6.730 1.00 41.06 187 ARG A O 1
ATOM 1451 N N . ARG A 1 188 ? 25.269 0.012 -7.268 1.00 40.88 188 ARG A N 1
ATOM 1452 C CA . ARG A 1 188 ? 26.457 -0.556 -7.880 1.00 40.88 188 ARG A CA 1
ATOM 1453 C C . ARG A 1 188 ? 26.300 -0.299 -9.365 1.00 40.88 188 ARG A C 1
ATOM 1455 O O . ARG A 1 188 ? 25.605 -1.012 -10.076 1.00 40.88 188 ARG A O 1
ATOM 1462 N N . HIS A 1 189 ? 26.936 0.781 -9.795 1.00 39.97 189 HIS A N 1
ATOM 1463 C CA . HIS A 1 189 ? 27.516 0.827 -11.120 1.00 39.97 189 HIS A CA 1
ATOM 1464 C C . HIS A 1 189 ? 28.430 -0.397 -11.255 1.00 39.97 189 HIS A C 1
ATOM 1466 O O . HIS A 1 189 ? 29.520 -0.421 -10.695 1.00 39.97 189 HIS A O 1
ATOM 1472 N N . CYS A 1 190 ? 27.961 -1.431 -11.945 1.00 34.56 190 CYS A N 1
ATOM 1473 C CA . CYS A 1 190 ? 28.834 -2.431 -12.544 1.00 34.56 190 CYS A CA 1
ATOM 1474 C C . CYS A 1 190 ? 28.908 -2.101 -14.033 1.00 34.56 190 CYS A C 1
ATOM 1476 O O . CYS A 1 190 ? 28.261 -2.726 -14.864 1.00 34.56 190 CYS A O 1
ATOM 1478 N N . GLY A 1 191 ? 29.651 -1.039 -14.333 1.00 32.78 191 GLY A N 1
ATOM 1479 C CA . GLY A 1 191 ? 30.148 -0.741 -15.664 1.00 32.78 191 GLY A CA 1
ATOM 1480 C C . GLY A 1 191 ? 31.670 -0.765 -15.612 1.00 32.78 191 GLY A C 1
ATOM 1481 O O . GLY A 1 191 ? 32.253 -0.041 -14.812 1.00 32.78 191 GLY A O 1
ATOM 1482 N N . ALA A 1 192 ? 32.255 -1.595 -16.475 1.00 39.84 192 ALA A N 1
ATOM 1483 C CA . ALA A 1 192 ? 33.660 -1.628 -16.883 1.00 39.84 192 ALA A CA 1
ATOM 1484 C C . ALA A 1 192 ? 34.710 -2.041 -15.832 1.00 39.84 192 ALA A C 1
ATOM 1486 O O . ALA A 1 192 ? 35.299 -1.204 -15.161 1.00 39.84 192 ALA A O 1
ATOM 1487 N N . ALA A 1 193 ? 35.016 -3.341 -15.792 1.00 37.88 193 ALA A N 1
ATOM 1488 C CA . ALA A 1 193 ? 36.389 -3.853 -15.892 1.00 37.88 193 ALA A CA 1
ATOM 1489 C C . ALA A 1 193 ? 36.364 -5.386 -15.850 1.00 37.88 193 ALA A C 1
ATOM 1491 O O . ALA A 1 193 ? 36.222 -5.963 -14.781 1.00 37.88 193 ALA A O 1
ATOM 1492 N N . LEU A 1 194 ? 36.498 -6.021 -17.013 1.00 36.09 194 LEU A N 1
ATOM 1493 C CA . LEU A 1 194 ? 37.326 -7.212 -17.216 1.00 36.09 194 LEU A CA 1
ATOM 1494 C C . LEU A 1 194 ? 37.565 -7.312 -18.728 1.00 36.09 194 LEU A C 1
ATOM 1496 O O . LEU A 1 194 ? 36.749 -7.824 -19.490 1.00 36.09 194 LEU A O 1
ATOM 1500 N N . CYS A 1 195 ? 38.668 -6.698 -19.150 1.00 36.62 195 CYS A N 1
ATOM 1501 C CA . CYS A 1 195 ? 39.284 -6.937 -20.443 1.00 36.62 195 CYS A CA 1
ATOM 1502 C C . CYS A 1 195 ? 40.010 -8.292 -20.441 1.00 36.62 195 CYS A C 1
ATOM 1504 O O . CYS A 1 195 ? 40.498 -8.731 -19.403 1.00 36.62 195 CYS A O 1
ATOM 1506 N N . ALA A 1 196 ? 40.192 -8.799 -21.662 1.00 32.59 196 ALA A N 1
ATOM 1507 C CA . ALA A 1 196 ? 41.185 -9.771 -22.127 1.00 32.59 196 ALA A CA 1
ATOM 1508 C C . ALA A 1 196 ? 40.830 -11.272 -22.035 1.00 32.59 196 ALA A C 1
ATOM 1510 O O . ALA A 1 196 ? 40.638 -11.851 -20.973 1.00 32.59 196 ALA A O 1
ATOM 1511 N N . ALA A 1 197 ? 40.770 -11.869 -23.230 1.00 38.38 197 ALA A N 1
ATOM 1512 C CA . ALA A 1 197 ? 40.502 -13.268 -23.557 1.00 38.38 197 ALA A CA 1
ATOM 1513 C C . ALA A 1 197 ? 41.697 -14.207 -23.237 1.00 38.38 197 ALA A C 1
ATOM 1515 O O . ALA A 1 197 ? 42.763 -13.734 -22.842 1.00 38.38 197 ALA A O 1
ATOM 1516 N N . PRO A 1 198 ? 41.561 -15.527 -23.484 1.00 38.91 198 PRO A N 1
ATOM 1517 C CA . PRO A 1 198 ? 41.941 -15.996 -24.818 1.00 38.91 198 PRO A CA 1
ATOM 1518 C C . PRO A 1 198 ? 40.929 -16.948 -25.473 1.00 38.91 198 PRO A C 1
ATOM 1520 O O . PRO A 1 198 ? 40.014 -17.486 -24.854 1.00 38.91 198 PRO A O 1
ATOM 1523 N N . ALA A 1 199 ? 41.107 -17.090 -26.783 1.00 42.78 199 ALA A N 1
ATOM 1524 C CA . ALA A 1 199 ? 40.306 -17.877 -27.700 1.00 42.78 199 ALA A CA 1
ATOM 1525 C C . ALA A 1 199 ? 40.273 -19.374 -27.350 1.00 42.78 199 ALA A C 1
ATOM 1527 O O . ALA A 1 199 ? 41.318 -19.988 -27.161 1.00 42.78 199 ALA A O 1
ATOM 1528 N N . CYS A 1 200 ? 39.077 -19.963 -27.415 1.00 31.61 200 CYS A N 1
ATOM 1529 C CA . CYS A 1 200 ? 38.879 -21.379 -27.711 1.00 31.61 200 CYS A CA 1
ATOM 1530 C C . CYS A 1 200 ? 37.775 -21.521 -28.770 1.00 31.61 200 CYS A C 1
ATOM 1532 O O . CYS A 1 200 ? 36.681 -20.973 -28.661 1.00 31.61 200 CYS A O 1
ATOM 1534 N N . THR A 1 201 ? 38.145 -22.230 -29.826 1.00 34.91 201 THR A N 1
ATOM 1535 C CA . THR A 1 201 ? 37.456 -22.565 -31.076 1.00 34.91 201 THR A CA 1
ATOM 1536 C C . THR A 1 201 ? 36.059 -23.187 -30.865 1.00 34.91 201 THR A C 1
A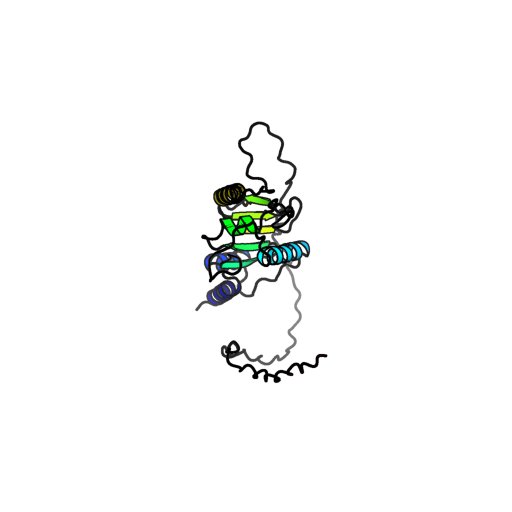TOM 1538 O O . THR A 1 201 ? 35.857 -23.898 -29.880 1.00 34.91 201 THR A O 1
ATOM 1541 N N . PRO A 1 202 ? 35.081 -22.982 -31.775 1.00 36.88 202 PRO A N 1
ATOM 1542 C CA . PRO A 1 202 ? 33.711 -23.453 -31.580 1.00 36.88 202 PRO A CA 1
ATOM 1543 C C . PRO A 1 202 ? 33.568 -24.959 -31.836 1.00 36.88 202 PRO A C 1
ATOM 1545 O O . PRO A 1 202 ? 33.869 -25.450 -32.924 1.00 36.88 202 PRO A O 1
ATOM 1548 N N . ALA A 1 203 ? 33.004 -25.687 -30.870 1.00 33.91 203 ALA A N 1
ATOM 1549 C CA . ALA A 1 203 ? 32.443 -27.010 -31.111 1.00 33.91 203 ALA A CA 1
ATOM 1550 C C . ALA A 1 203 ? 31.055 -26.857 -31.756 1.00 33.91 203 ALA A C 1
ATOM 1552 O O . ALA A 1 203 ? 30.117 -26.329 -31.159 1.00 33.91 203 ALA A O 1
ATOM 1553 N N . ARG A 1 204 ? 30.934 -27.315 -33.007 1.00 40.34 204 ARG A N 1
ATOM 1554 C CA . ARG A 1 204 ? 29.666 -27.476 -33.728 1.00 40.34 204 ARG A CA 1
ATOM 1555 C C . ARG A 1 204 ? 28.752 -28.443 -32.966 1.00 40.34 204 ARG A C 1
ATOM 1557 O O . ARG A 1 204 ? 28.888 -29.653 -33.102 1.00 40.34 204 ARG A O 1
ATOM 1564 N N . GLY A 1 205 ? 27.783 -27.908 -32.231 1.00 31.36 205 GLY A N 1
ATOM 1565 C CA . GLY A 1 205 ? 26.601 -28.634 -31.774 1.00 31.36 205 GLY A CA 1
ATOM 1566 C C . GLY A 1 205 ? 25.389 -28.181 -32.580 1.00 31.36 205 GLY A C 1
ATOM 1567 O O . GLY A 1 205 ? 24.882 -27.085 -32.372 1.00 31.36 205 GLY A O 1
ATOM 1568 N N . ARG A 1 206 ? 24.941 -29.007 -33.531 1.00 41.12 206 ARG A N 1
ATOM 1569 C CA . ARG A 1 206 ? 23.649 -28.851 -34.214 1.00 41.12 206 ARG A CA 1
ATOM 1570 C C . ARG A 1 206 ? 22.531 -28.972 -33.172 1.00 41.12 206 ARG A C 1
ATOM 1572 O O . ARG A 1 206 ? 22.177 -30.081 -32.787 1.00 41.12 206 ARG A O 1
ATOM 1579 N N . THR A 1 207 ? 21.948 -27.857 -32.758 1.00 39.00 207 THR A N 1
ATOM 1580 C CA . THR A 1 207 ? 20.613 -27.828 -32.156 1.00 39.00 207 THR A CA 1
ATOM 1581 C C . THR A 1 207 ? 19.622 -27.444 -33.248 1.00 39.00 207 THR A C 1
ATOM 1583 O O . THR A 1 207 ? 19.726 -26.390 -33.875 1.00 39.00 207 THR A O 1
ATOM 1586 N N . GLY A 1 208 ? 18.710 -28.368 -33.557 1.00 42.69 208 GLY A N 1
ATOM 1587 C CA . GLY A 1 208 ? 17.624 -28.131 -34.502 1.00 42.69 208 GLY A CA 1
ATOM 1588 C C . GLY A 1 208 ? 16.689 -27.016 -34.015 1.00 42.69 208 GLY A C 1
ATOM 1589 O O . GLY A 1 208 ? 16.676 -26.696 -32.824 1.00 42.69 208 GLY A O 1
ATOM 1590 N N . PRO A 1 209 ? 15.910 -26.403 -34.920 1.00 35.81 209 PRO A N 1
ATOM 1591 C CA . PRO A 1 209 ? 14.964 -25.362 -34.551 1.00 35.81 209 PRO A CA 1
ATOM 1592 C C . PRO A 1 209 ? 13.908 -25.924 -33.592 1.00 35.81 209 PRO A C 1
ATOM 1594 O O . PRO A 1 209 ? 13.152 -26.829 -33.940 1.00 35.81 209 PRO A O 1
ATOM 1597 N N . VAL A 1 210 ? 13.853 -25.367 -32.382 1.00 46.97 210 VAL A N 1
ATOM 1598 C CA . VAL A 1 210 ? 12.735 -25.565 -31.455 1.00 46.97 210 VAL A CA 1
ATOM 1599 C C . VAL A 1 210 ? 11.489 -24.929 -32.088 1.00 46.97 210 VAL A C 1
ATOM 1601 O O . VAL A 1 210 ? 11.557 -23.758 -32.484 1.00 46.97 210 VAL A O 1
ATOM 1604 N N . PRO A 1 211 ? 10.360 -25.650 -32.217 1.00 40.97 211 PRO A N 1
ATOM 1605 C CA . PRO A 1 211 ? 9.133 -25.082 -32.759 1.00 40.97 211 PRO A CA 1
ATOM 1606 C C . PRO A 1 211 ? 8.658 -23.910 -31.898 1.00 40.97 211 PRO A C 1
ATOM 1608 O O . PRO A 1 211 ? 8.587 -24.007 -30.673 1.00 40.97 211 PRO A O 1
ATOM 1611 N N . ARG A 1 212 ? 8.315 -22.792 -32.543 1.00 39.25 212 ARG A N 1
ATOM 1612 C CA . ARG A 1 212 ? 7.595 -21.698 -31.883 1.00 39.25 212 ARG A CA 1
ATOM 1613 C C . ARG A 1 212 ? 6.198 -22.192 -31.486 1.00 39.25 212 ARG A C 1
ATOM 1615 O O . ARG A 1 212 ? 5.524 -22.751 -32.350 1.00 39.25 212 ARG A O 1
ATOM 1622 N N . PRO A 1 213 ? 5.724 -21.947 -30.254 1.00 40.75 213 PRO A N 1
ATOM 1623 C CA . PRO A 1 213 ? 4.313 -22.132 -29.944 1.00 40.75 213 PRO A CA 1
ATOM 1624 C C . PRO A 1 213 ? 3.478 -21.142 -30.771 1.00 40.75 213 PRO A C 1
ATOM 1626 O O . PRO A 1 213 ? 3.785 -19.948 -30.826 1.00 40.75 213 PRO A O 1
ATOM 1629 N N . SER A 1 214 ? 2.465 -21.667 -31.462 1.00 39.44 214 SER A N 1
ATOM 1630 C CA . SER A 1 214 ? 1.508 -20.892 -32.258 1.00 39.44 214 SER A CA 1
ATOM 1631 C C . SER A 1 214 ? 0.609 -20.057 -31.329 1.00 39.44 214 SER A C 1
ATOM 1633 O O . SER A 1 214 ? 0.263 -20.543 -30.250 1.00 39.44 214 SER A O 1
ATOM 1635 N N . PRO A 1 215 ? 0.203 -18.829 -31.706 1.00 47.31 215 PRO A N 1
ATOM 1636 C CA . PRO A 1 215 ? -0.652 -17.961 -30.884 1.00 47.31 215 PRO A CA 1
ATOM 1637 C C . PRO A 1 215 ? -2.030 -18.550 -30.517 1.00 47.31 215 PRO A C 1
ATOM 1639 O O . PRO A 1 215 ? -2.681 -18.023 -29.621 1.00 47.31 215 PRO A O 1
ATOM 1642 N N . ASP A 1 216 ? -2.442 -19.666 -31.122 1.00 42.47 216 ASP A N 1
ATOM 1643 C CA . ASP A 1 216 ? -3.731 -20.322 -30.860 1.00 42.47 216 ASP A CA 1
ATOM 1644 C C . ASP A 1 216 ? -3.750 -21.215 -29.604 1.00 42.47 216 ASP A C 1
ATOM 1646 O O . ASP A 1 216 ? -4.805 -21.697 -29.206 1.00 42.47 216 ASP A O 1
ATOM 1650 N N . SER A 1 217 ? -2.615 -21.425 -28.921 1.00 40.06 217 SER A N 1
ATOM 1651 C CA . SER A 1 217 ? -2.567 -22.255 -27.702 1.00 40.06 217 SER A CA 1
ATOM 1652 C C . SER A 1 217 ? -3.049 -21.543 -26.426 1.00 40.06 217 SER A C 1
ATOM 1654 O O . SER A 1 217 ? -2.890 -22.081 -25.333 1.00 40.06 217 SER A O 1
ATOM 1656 N N . TRP A 1 218 ? -3.585 -20.325 -26.548 1.00 40.81 218 TRP A N 1
ATOM 1657 C CA . TRP A 1 218 ? -3.989 -19.464 -25.427 1.00 40.81 218 TRP A CA 1
ATOM 1658 C C . TRP A 1 218 ? -5.505 -19.271 -25.325 1.00 40.81 218 TRP A C 1
ATOM 1660 O O . TRP A 1 218 ? -5.968 -18.366 -24.630 1.00 40.81 218 TRP A O 1
ATOM 1670 N N . THR A 1 219 ? -6.304 -20.111 -25.985 1.00 39.25 219 THR A N 1
ATOM 1671 C CA . THR A 1 219 ? -7.734 -20.182 -25.679 1.00 39.25 219 THR A CA 1
ATOM 1672 C C . THR A 1 219 ? -7.914 -20.648 -24.240 1.00 39.25 219 THR A C 1
ATOM 1674 O O . THR A 1 219 ? -7.683 -21.812 -23.911 1.00 39.25 219 THR A O 1
ATOM 1677 N N . ALA A 1 220 ? -8.323 -19.712 -23.384 1.00 39.72 220 ALA A N 1
ATOM 1678 C CA . ALA A 1 220 ? -8.868 -19.999 -22.069 1.00 39.72 220 ALA A CA 1
ATOM 1679 C C . ALA A 1 220 ? -9.947 -21.094 -22.181 1.00 39.72 220 ALA A C 1
ATOM 1681 O O . ALA A 1 220 ? -10.703 -21.098 -23.160 1.00 39.72 220 ALA A O 1
ATOM 1682 N N . PRO A 1 221 ? -10.059 -22.016 -21.209 1.00 35.91 221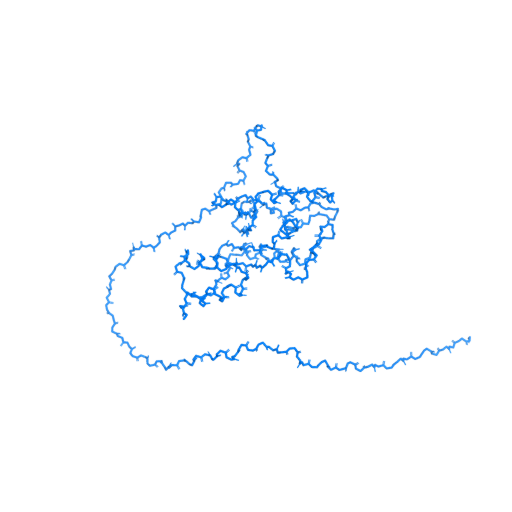 PRO A N 1
ATOM 1683 C CA . PRO A 1 221 ? -11.186 -22.935 -21.188 1.00 35.91 221 PRO A CA 1
ATOM 1684 C C . PRO A 1 221 ? -12.484 -22.118 -21.124 1.00 35.91 221 PRO A C 1
ATOM 1686 O O . PRO A 1 221 ? -12.700 -21.341 -20.194 1.00 35.91 221 PRO A O 1
ATOM 1689 N N . SER A 1 222 ? -13.331 -22.268 -22.146 1.00 35.88 222 SER A N 1
ATOM 1690 C CA . SER A 1 222 ? -14.676 -21.691 -22.158 1.00 35.88 222 SER A CA 1
ATOM 1691 C C . SER A 1 222 ? -15.485 -22.251 -20.982 1.00 35.88 222 SER A C 1
ATOM 1693 O O . SER A 1 222 ? -15.440 -23.462 -20.746 1.00 35.88 222 SER A O 1
ATOM 1695 N N . PRO A 1 223 ? -16.264 -21.426 -20.260 1.00 43.72 223 PRO A N 1
ATOM 1696 C CA . PRO A 1 223 ? -17.155 -21.896 -19.210 1.00 43.72 223 PRO A CA 1
ATOM 1697 C C . PRO A 1 223 ? -18.397 -22.519 -19.856 1.00 43.72 223 PRO A C 1
ATOM 1699 O O . PRO A 1 223 ? -19.458 -21.912 -19.958 1.00 43.72 223 PRO A O 1
ATOM 1702 N N . SER A 1 224 ? -18.257 -23.736 -20.366 1.00 50.12 224 SER A N 1
ATOM 1703 C CA . SER A 1 224 ? -19.384 -24.594 -20.731 1.00 50.12 224 SER A CA 1
ATOM 1704 C C . SER A 1 224 ? -18.939 -26.043 -20.638 1.00 50.12 224 SER A C 1
ATOM 1706 O O . SER A 1 224 ? -18.641 -26.700 -21.628 1.00 50.12 224 SER A O 1
ATOM 1708 N N . ALA A 1 225 ? -18.883 -26.527 -19.403 1.00 40.59 225 ALA A N 1
ATOM 1709 C CA . ALA A 1 225 ? -18.982 -27.942 -19.104 1.00 40.59 225 ALA A CA 1
ATOM 1710 C C . ALA A 1 225 ? -19.971 -28.091 -17.946 1.00 40.59 225 ALA A C 1
ATOM 1712 O O . ALA A 1 225 ? -19.728 -27.673 -16.816 1.00 40.59 225 ALA A O 1
ATOM 1713 N N . SER A 1 226 ? -21.129 -28.607 -18.325 1.00 41.38 226 SER A N 1
ATOM 1714 C CA . SER A 1 226 ? -22.296 -28.998 -17.556 1.00 41.38 226 SER A CA 1
ATOM 1715 C C . SER A 1 226 ? -21.988 -29.529 -16.151 1.00 41.38 226 SER A C 1
ATOM 1717 O O . SER A 1 226 ? -21.219 -30.473 -15.982 1.00 41.38 226 SER A O 1
ATOM 1719 N N . LEU A 1 227 ? -22.670 -28.969 -15.150 1.00 41.81 227 LEU A N 1
ATOM 1720 C CA . LEU A 1 227 ? -22.851 -29.601 -13.844 1.00 41.81 227 LEU A CA 1
ATOM 1721 C C . LEU A 1 227 ? -23.586 -30.942 -14.039 1.00 41.81 227 LEU A C 1
ATOM 1723 O O . LEU A 1 227 ? -24.658 -30.940 -14.652 1.00 41.81 227 LEU A O 1
ATOM 1727 N N . PRO A 1 228 ? -23.093 -32.078 -13.517 1.00 42.59 228 PRO A N 1
ATOM 1728 C CA . PRO A 1 228 ? -23.939 -33.250 -13.370 1.00 42.59 228 PRO A CA 1
ATOM 1729 C C . PRO A 1 228 ? -24.989 -32.971 -12.289 1.00 42.59 228 PRO A C 1
ATOM 1731 O O . PRO A 1 228 ? -24.668 -32.563 -11.171 1.00 42.59 228 PRO A O 1
ATOM 1734 N N . ALA A 1 229 ? -26.253 -33.173 -12.657 1.00 43.28 229 ALA A N 1
ATOM 1735 C CA . ALA A 1 229 ? -27.406 -33.070 -11.780 1.00 43.28 229 ALA A CA 1
ATOM 1736 C C . ALA A 1 229 ? -27.210 -33.936 -10.526 1.00 43.28 229 ALA A C 1
ATOM 1738 O O . ALA A 1 229 ? -27.057 -35.156 -10.606 1.00 43.28 229 ALA A O 1
ATOM 1739 N N . LEU A 1 230 ? -27.225 -33.289 -9.361 1.00 41.78 230 LEU A N 1
ATOM 1740 C CA . LEU A 1 230 ? -27.307 -33.959 -8.074 1.00 41.78 230 LEU A CA 1
ATOM 1741 C C . LEU A 1 230 ? -28.732 -34.523 -7.949 1.00 41.78 230 LEU A C 1
ATOM 1743 O O . LEU A 1 230 ? -29.681 -33.778 -7.706 1.00 41.78 230 LEU A O 1
ATOM 1747 N N . SER A 1 231 ? -28.893 -35.827 -8.182 1.00 46.47 231 SER A N 1
ATOM 1748 C CA . SER A 1 231 ? -30.160 -36.527 -7.965 1.00 46.47 231 SER A CA 1
ATOM 1749 C C . SER A 1 231 ? -30.635 -36.334 -6.529 1.00 46.47 231 SER A C 1
ATOM 1751 O O . SER A 1 231 ? -29.977 -36.753 -5.574 1.00 46.47 231 SER A O 1
ATOM 1753 N N . ALA A 1 232 ? -31.812 -35.730 -6.401 1.00 44.28 232 ALA A N 1
ATOM 1754 C CA . ALA A 1 232 ? -32.594 -35.696 -5.181 1.00 44.28 232 ALA A CA 1
ATOM 1755 C C . ALA A 1 232 ? -32.857 -37.130 -4.690 1.00 44.28 232 ALA A C 1
ATOM 1757 O O . ALA A 1 232 ? -33.406 -37.961 -5.416 1.00 44.28 232 ALA A O 1
ATOM 1758 N N . ARG A 1 233 ? -32.458 -37.424 -3.448 1.00 46.88 233 ARG A N 1
ATOM 1759 C CA . ARG A 1 233 ? -32.967 -38.580 -2.704 1.00 46.88 233 ARG A CA 1
ATOM 1760 C C . ARG A 1 233 ? -34.304 -38.193 -2.060 1.00 46.88 233 ARG A C 1
ATOM 1762 O O . ARG A 1 233 ? -34.386 -37.095 -1.511 1.00 46.88 233 ARG A O 1
ATOM 1769 N N . PRO A 1 234 ? -35.326 -39.061 -2.121 1.00 50.12 234 PRO A N 1
ATOM 1770 C CA . PRO A 1 234 ? -36.651 -38.755 -1.608 1.00 50.12 234 PRO A CA 1
ATOM 1771 C C . PRO A 1 234 ? -36.703 -38.803 -0.078 1.00 50.12 234 PRO A C 1
ATOM 1773 O O . PRO A 1 234 ? -35.979 -39.560 0.574 1.00 50.12 234 PRO A O 1
ATOM 1776 N N . GLU A 1 235 ? -37.599 -37.971 0.446 1.00 45.19 235 GLU A N 1
ATOM 1777 C CA . GLU A 1 235 ? -38.026 -37.849 1.836 1.00 45.19 235 GLU A CA 1
ATOM 1778 C C . GLU A 1 235 ? -38.398 -39.202 2.459 1.00 45.19 235 GLU A C 1
ATOM 1780 O O . GLU A 1 235 ? -39.241 -39.938 1.943 1.00 45.19 235 GLU A O 1
ATOM 1785 N N . ALA A 1 236 ? -37.827 -39.493 3.629 1.00 49.97 236 ALA A N 1
ATOM 1786 C CA . ALA A 1 236 ? -38.397 -40.458 4.558 1.00 49.97 236 ALA A CA 1
ATOM 1787 C C . ALA A 1 236 ? -39.453 -39.737 5.410 1.00 49.97 236 ALA A C 1
ATOM 1789 O O . ALA A 1 236 ? -39.140 -38.805 6.152 1.00 49.97 236 ALA A O 1
ATOM 1790 N N . ARG A 1 237 ? -40.712 -40.163 5.267 1.00 56.56 237 ARG A N 1
ATOM 1791 C CA . ARG A 1 237 ? -41.851 -39.745 6.095 1.00 56.56 237 ARG A CA 1
ATOM 1792 C C . ARG A 1 237 ? -41.633 -40.117 7.571 1.00 56.56 237 ARG A C 1
ATOM 1794 O O . ARG A 1 237 ? -41.118 -41.202 7.835 1.00 56.56 237 ARG A O 1
ATOM 1801 N N . PRO A 1 238 ? -42.105 -39.297 8.525 1.00 61.59 238 PRO A N 1
ATOM 1802 C CA . PRO A 1 238 ? -42.252 -39.713 9.911 1.00 61.59 238 PRO A CA 1
ATOM 1803 C C . PRO A 1 238 ? -43.546 -40.526 10.069 1.00 61.59 238 PRO A C 1
ATOM 1805 O O . PRO A 1 238 ? -44.637 -40.020 9.802 1.00 61.59 238 PRO A O 1
ATOM 1808 N N . GLU A 1 239 ? -43.439 -41.780 10.509 1.00 57.12 239 GLU A N 1
ATOM 1809 C CA . GLU A 1 239 ? -44.585 -42.476 11.095 1.00 57.12 239 GLU A CA 1
ATOM 1810 C C . GLU A 1 239 ? -44.801 -41.954 12.514 1.00 57.12 239 GLU A C 1
ATOM 1812 O O . GLU A 1 239 ? -43.956 -42.081 13.401 1.00 57.12 239 GLU A O 1
ATOM 1817 N N . ALA A 1 240 ? -45.960 -41.332 12.696 1.00 60.34 240 ALA A N 1
ATOM 1818 C CA . ALA A 1 240 ? -46.552 -41.108 13.992 1.00 60.34 240 ALA A CA 1
ATOM 1819 C C . ALA A 1 240 ? -46.972 -42.459 14.587 1.00 60.34 240 ALA A C 1
ATOM 1821 O O . ALA A 1 240 ? -47.708 -43.226 13.968 1.00 60.34 240 ALA A O 1
ATOM 1822 N N . SER A 1 241 ? -46.548 -42.724 15.816 1.00 60.00 241 SER A N 1
ATOM 1823 C CA . SER A 1 241 ? -47.259 -43.617 16.726 1.00 60.00 241 SER A CA 1
ATOM 1824 C C . SER A 1 241 ? -47.121 -43.068 18.143 1.00 60.00 241 SER A C 1
ATOM 1826 O O . SER A 1 241 ? -46.068 -43.131 18.767 1.00 60.00 241 SER A O 1
ATOM 1828 N N . SER A 1 242 ? -48.212 -42.463 18.600 1.00 60.22 242 SER A N 1
ATOM 1829 C CA . SER A 1 242 ? -48.663 -42.459 19.993 1.00 60.22 242 SER A CA 1
ATOM 1830 C C . SER A 1 242 ? -49.972 -43.261 20.008 1.00 60.22 242 SER A C 1
ATOM 1832 O O . SER A 1 242 ? -50.610 -43.330 18.949 1.00 60.22 242 SER A O 1
ATOM 1834 N N . PRO A 1 243 ? -50.449 -43.803 21.138 1.00 66.94 243 PRO A N 1
ATOM 1835 C CA . PRO A 1 243 ? -49.972 -43.691 22.521 1.00 66.94 243 PRO A CA 1
ATOM 1836 C C . PRO A 1 243 ? -49.288 -44.950 23.081 1.00 66.94 243 PRO A C 1
ATOM 1838 O O . PRO A 1 243 ? -49.499 -46.053 22.531 1.00 66.94 243 PRO A O 1
#

pLDDT: mean 72.36, std 22.26, range [31.36, 95.38]

Sequence (243 aa):
MSRDSNTILLRQQYTGEPRQAAHAFYQARGLYFGLVPDTTDPAQQLLEAVLVRTLARPHPQIPAHAAADTFFGLRGVSPDLDTLVLWPHPDHLTQLLGRILPVRTDSGIAGIPGLQARPHPSRTDTLLLARPGHRAHLTLRARPATLQQTEDHILAAGLEPLWPSAPRSPASGRHGTAWSAPCRPRRRHCGAALCAAPACTPARGRTGPVPRPSPDSWTAPSPSASLPALSARPEARPEASSP

Organism: NCBI:txid67332

Foldseek 3Di:
DDLQVVQLVVQCVVFLDDSVVSSVQCVVVVHSHDAADAEPDVVQVVLVVLLVVLLVDDDPLQDDDPDPPDRSQFSGWHDDHQEIETHGDPVCLLSSCLSAFWKQDPVGTGHDPQWAWDADPPDQQKIWIDHQPDLHIYIYRHHLVSVVVSCVSCVVSVIGGPYDDDPPDDDDDDDDPSRPDNPPPPPPPPDDDDDDDDDDDDDDDDDDDDDDDDPVVPPDPDPDDDDDDDDDDDDDDDDDDDD